Protein AF-A0A8C3R6M0-F1 (afdb_monomer)

Foldseek 3Di:
DPDPFWWKDWPFFWEADEEEFFAKDKTKTAIDGDPDKDKWKAFPNHTDDDDDQWDWDADPRMTMIMRHGDDPVRWGKMKMWIGDPVGIDMHIYTYHYDYDPPDPDDDDDPDDDDDKFWKDWPAFFEEDEEEAQDKDKTKTFMDIGDPKDKWKDFPNHTDDDDPQWDWDDDPGITMIIGGRDDQVSWAKMKIKMGDPNDIDIDIYTYGYDYQPPVNVVVVVVVVVPPDDDDDDDDDDDDDDDDPDDDDDLLVQPVPPDPVCSVVSCVVVVNDPVVVVVVSVVVSVVVVVVVVVVVVVVVPPPDDDDPDDDDDD

Organism: NCBI:txid181631

Solvent-accessible surface area (backbone atoms only — not comparable to full-atom values): 18651 Å² total; per-residue (Å²): 128,84,77,81,76,40,40,32,41,70,83,39,67,36,71,63,46,79,39,51,63,64,39,64,46,78,42,48,31,32,49,48,59,44,81,72,70,46,79,49,41,23,48,73,85,41,78,56,61,70,52,95,56,34,46,64,50,75,57,94,52,34,40,36,42,35,37,64,57,32,45,84,82,61,42,39,44,38,34,42,35,37,32,34,99,58,36,64,33,76,46,62,26,43,40,42,60,40,72,77,69,79,78,84,73,95,76,89,76,96,60,100,66,86,79,61,47,45,49,44,75,78,35,73,42,71,66,46,81,44,54,48,60,39,68,48,71,43,53,28,34,46,48,54,39,77,73,72,46,79,48,41,21,53,71,90,45,76,61,70,71,55,95,51,28,44,69,50,74,57,103,41,42,36,38,42,36,38,45,58,37,41,54,89,70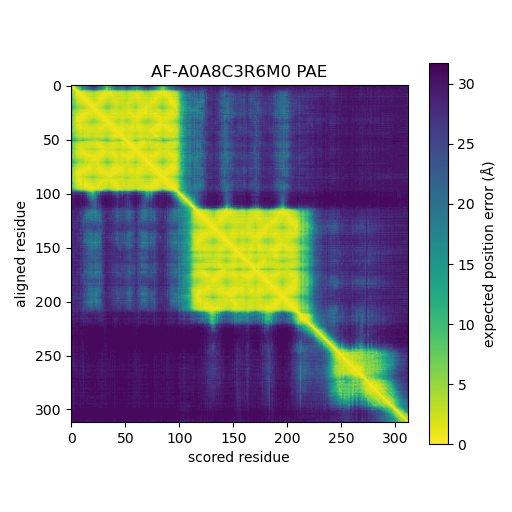,39,44,48,38,32,47,33,36,34,34,98,57,31,72,43,71,52,72,30,45,39,42,34,41,69,75,48,72,65,56,50,52,49,60,58,46,67,78,66,62,88,70,90,80,88,81,94,83,82,82,89,75,91,72,81,88,70,88,80,72,85,81,58,65,66,74,72,46,74,84,53,58,82,90,47,46,66,62,53,34,52,74,73,70,54,75,61,61,66,65,48,50,52,51,49,52,50,52,52,49,52,53,51,50,52,52,53,48,53,50,55,70,71,66,62,78,89,77,82,83,82,83,84,89,82,83,132

Mean predicted aligned error: 21.14 Å

Secondary structure (DSSP, 8-state):
-PPP-PPPEEEEPPPPEEEETTS-EEEEEEEESSSPPEEEEEETTEEE-SBTTEEEEEETTEEEEEESS--GGG-EEEEEEEEETTEEEEEEEEEEEE-----S---S--S---PPPPPEEEEPPPPEEEETT--EEEEEEEESSSSPEEEEEETTEEE-SBTTEEEEEETTEEEEEE-S--GGG-EEEEEEEEETTEEEEEEEEEEEEPPPHHHHHHHHHHTT--S---------------------HHHHHTTS-TTTHHHHHHHTT---HHHHHHHHHHHHHHHHHHHHHHHHHHSS------------

Nearest PDB structures (foldseek):
  2rik-assembly1_A  TM=4.960E-01  e=2.686E-27  Oryctolagus cuniculus
  8ovu-assembly2_B  TM=9.655E-01  e=1.336E-10  Homo sapiens
  8p35-assembly1_A  TM=9.590E-01  e=1.758E-10  Homo sapiens
  2wwk-assembly1_O  TM=9.605E-01  e=1.758E-10  Homo sapiens
  2wwm-assembly2_C  TM=9.471E-01  e=4.233E-10  Homo sapiens

Structure (mmCIF, N/CA/C/O backbone):
data_AF-A0A8C3R6M0-F1
#
_entry.id   AF-A0A8C3R6M0-F1
#
loop_
_atom_site.group_PDB
_atom_site.id
_atom_site.type_symbol
_atom_site.label_atom_id
_atom_site.label_alt_id
_atom_site.label_comp_id
_atom_site.label_asym_id
_atom_site.label_entity_id
_atom_site.label_seq_id
_atom_site.pdbx_PDB_ins_code
_atom_site.Cartn_x
_atom_site.Cartn_y
_atom_site.Cartn_z
_atom_site.occupancy
_atom_site.B_iso_or_equiv
_atom_site.auth_seq_id
_atom_site.auth_comp_id
_atom_site.auth_asym_id
_atom_site.auth_atom_id
_atom_site.pdbx_PDB_model_num
ATOM 1 N N . MET A 1 1 ? -21.865 -30.976 -2.311 1.00 48.03 1 MET A N 1
ATOM 2 C CA . MET A 1 1 ? -21.448 -30.935 -0.891 1.00 48.03 1 MET A CA 1
ATOM 3 C C . MET A 1 1 ? -21.584 -29.497 -0.409 1.00 48.03 1 MET A C 1
ATOM 5 O O . MET A 1 1 ? -21.311 -28.621 -1.225 1.00 48.03 1 MET A O 1
ATOM 9 N N . PRO A 1 2 ? -22.028 -29.222 0.830 1.00 61.09 2 PRO A N 1
ATOM 10 C CA . PRO A 1 2 ? -21.942 -27.870 1.384 1.00 61.09 2 PRO A CA 1
ATOM 11 C C . PRO A 1 2 ? -20.478 -27.414 1.348 1.00 61.09 2 PRO A C 1
ATOM 13 O O . PRO A 1 2 ? -19.594 -28.217 1.653 1.00 61.09 2 PRO A O 1
ATOM 16 N N . GLN A 1 3 ? -20.215 -26.171 0.936 1.00 59.44 3 GLN A N 1
ATOM 17 C CA . GLN A 1 3 ? -18.864 -25.610 1.012 1.00 59.44 3 GLN A CA 1
ATOM 18 C C . GLN A 1 3 ? -18.376 -25.646 2.471 1.00 59.44 3 GLN A C 1
ATOM 20 O O . GLN A 1 3 ? -19.189 -25.465 3.385 1.00 59.44 3 GLN A O 1
ATOM 25 N N . PRO A 1 4 ? -17.081 -25.912 2.715 1.00 67.06 4 PRO A N 1
ATOM 26 C CA . PRO A 1 4 ? -16.550 -25.949 4.067 1.00 67.06 4 PRO A CA 1
ATOM 27 C C . PRO A 1 4 ? -16.770 -24.592 4.742 1.00 67.06 4 PRO A C 1
ATOM 29 O O . PRO A 1 4 ? -16.387 -23.549 4.215 1.00 67.06 4 PRO A O 1
ATOM 32 N N . LYS A 1 5 ? -17.408 -24.616 5.915 1.00 83.44 5 LYS A N 1
ATOM 33 C CA . LYS A 1 5 ? -17.619 -23.431 6.748 1.00 83.44 5 LYS A CA 1
ATOM 34 C C . LYS A 1 5 ? -16.254 -22.939 7.239 1.00 83.44 5 LYS A C 1
ATOM 36 O O . LYS A 1 5 ? -15.669 -23.538 8.137 1.00 83.44 5 LYS A O 1
ATOM 41 N N . GLN A 1 6 ? -15.724 -21.892 6.612 1.00 93.81 6 GLN A N 1
ATOM 42 C CA . GLN A 1 6 ? -14.423 -21.311 6.947 1.00 93.81 6 GLN A CA 1
ATOM 43 C C . GLN A 1 6 ? -14.605 -20.163 7.942 1.00 93.81 6 GLN A C 1
ATOM 45 O O . GLN A 1 6 ? -15.316 -19.201 7.643 1.00 93.81 6 GLN A O 1
ATOM 50 N N . ALA A 1 7 ? -13.970 -20.254 9.113 1.00 96.88 7 ALA A N 1
ATOM 51 C CA . ALA A 1 7 ? -13.960 -19.176 10.103 1.00 96.88 7 ALA A CA 1
ATOM 52 C C . ALA A 1 7 ? -13.226 -17.933 9.567 1.00 96.88 7 ALA A C 1
ATOM 54 O O . ALA A 1 7 ? -12.372 -18.076 8.687 1.00 96.88 7 ALA A O 1
ATOM 55 N N . PRO A 1 8 ? -13.544 -16.726 10.065 1.00 98.00 8 PRO A N 1
ATOM 56 C CA . PRO A 1 8 ? -12.861 -15.521 9.636 1.00 98.00 8 PRO A CA 1
ATOM 57 C C . PRO A 1 8 ? -11.391 -15.567 10.055 1.00 98.00 8 PRO A C 1
ATOM 59 O O . PRO A 1 8 ? -11.092 -16.082 11.129 1.00 98.00 8 PRO A O 1
ATOM 62 N N . VAL A 1 9 ? -10.496 -15.031 9.231 1.00 98.00 9 VAL A N 1
ATOM 63 C CA . VAL A 1 9 ? -9.062 -14.911 9.520 1.00 98.00 9 VAL A CA 1
ATOM 64 C C . VAL A 1 9 ? -8.569 -13.557 9.034 1.00 98.00 9 VAL A C 1
ATOM 66 O O . VAL A 1 9 ? -8.759 -13.220 7.864 1.00 98.00 9 VAL A O 1
ATOM 69 N N . PHE A 1 10 ? -7.923 -12.794 9.913 1.00 97.69 10 PHE A N 1
ATOM 70 C CA . PHE A 1 10 ? -7.258 -11.550 9.533 1.00 97.69 10 PHE A CA 1
ATOM 71 C C . PHE A 1 10 ? -5.935 -11.840 8.825 1.00 97.69 10 PHE A C 1
ATOM 73 O O . PHE A 1 10 ? -4.925 -12.155 9.461 1.00 97.69 10 PHE A O 1
ATOM 80 N N . ASP A 1 11 ? -5.938 -11.700 7.506 1.00 96.31 11 ASP A N 1
ATOM 81 C CA . ASP A 1 11 ? -4.755 -11.769 6.651 1.00 96.31 11 ASP A CA 1
ATOM 82 C C . ASP A 1 11 ? -4.007 -10.427 6.587 1.00 96.31 11 ASP A C 1
ATOM 84 O O . ASP A 1 11 ? -2.793 -10.419 6.391 1.00 96.31 11 ASP A O 1
ATOM 88 N N . ILE A 1 12 ? -4.685 -9.304 6.863 1.00 95.62 12 ILE A N 1
ATOM 89 C CA . ILE A 1 12 ? -4.044 -7.999 7.092 1.00 95.62 12 ILE A CA 1
ATOM 90 C C . ILE A 1 12 ? -4.517 -7.438 8.430 1.00 95.62 12 ILE A C 1
ATOM 92 O O . ILE A 1 12 ? -5.708 -7.206 8.639 1.00 95.62 12 ILE A O 1
ATOM 96 N N . LYS A 1 13 ? -3.569 -7.197 9.337 1.00 95.88 13 LYS A N 1
ATOM 97 C CA . LYS A 1 13 ? -3.820 -6.668 10.684 1.00 95.88 13 LYS A CA 1
ATOM 98 C C . LYS A 1 13 ? -3.547 -5.159 10.731 1.00 95.88 13 LYS A C 1
ATOM 100 O O . LYS A 1 13 ? -2.702 -4.683 9.976 1.00 95.88 13 LYS A O 1
ATOM 105 N N . PRO A 1 14 ? -4.226 -4.407 11.611 1.00 94.25 14 PRO A N 1
ATOM 106 C CA . PRO A 1 14 ? -3.993 -2.979 11.745 1.00 94.25 14 PRO A CA 1
ATOM 107 C C . PRO A 1 14 ? -2.637 -2.719 12.409 1.00 94.25 14 PRO A C 1
ATOM 109 O O . PRO A 1 14 ? -2.194 -3.483 13.267 1.00 94.25 14 PRO A O 1
ATOM 112 N N . GLU A 1 15 ? -1.998 -1.611 12.045 1.00 94.00 15 GLU A N 1
ATOM 113 C CA . GLU A 1 15 ? -0.741 -1.174 12.653 1.00 94.00 15 GLU A CA 1
ATOM 114 C C . GLU A 1 15 ? -0.985 -0.225 13.828 1.00 94.00 15 GLU A C 1
ATOM 116 O O . GLU A 1 15 ? -1.942 0.553 13.839 1.00 94.00 15 GLU A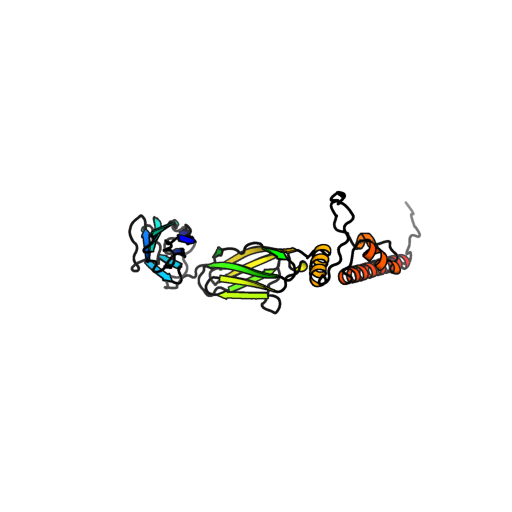 O 1
ATOM 121 N N . SER A 1 16 ? -0.096 -0.274 14.821 1.00 95.31 16 SER A N 1
ATOM 122 C CA . SER A 1 16 ? -0.075 0.708 15.907 1.00 95.31 16 SER A CA 1
ATOM 123 C C . SER A 1 16 ? 0.400 2.061 15.385 1.00 95.31 16 SER A C 1
ATOM 125 O O . SER A 1 16 ? 1.374 2.131 14.639 1.00 95.31 16 SER A O 1
ATOM 127 N N . ILE A 1 17 ? -0.258 3.138 15.808 1.00 93.12 17 ILE A N 1
ATOM 128 C CA . ILE A 1 17 ? -0.015 4.489 15.299 1.00 93.12 17 ILE A CA 1
ATOM 129 C C . ILE A 1 17 ? 0.155 5.493 16.439 1.00 93.12 17 ILE A C 1
ATOM 131 O O . ILE A 1 17 ? -0.533 5.448 17.461 1.00 93.12 17 ILE A O 1
ATOM 135 N N . ASP A 1 18 ? 1.059 6.442 16.224 1.00 92.25 18 ASP A N 1
ATOM 136 C CA . ASP A 1 18 ? 1.200 7.631 17.052 1.00 92.25 18 ASP A CA 1
ATOM 137 C C . ASP A 1 18 ? 0.530 8.816 16.353 1.00 92.25 18 ASP A C 1
ATOM 139 O O . ASP A 1 18 ? 0.958 9.208 15.265 1.00 92.25 18 ASP A O 1
ATOM 143 N N . VAL A 1 19 ? -0.473 9.427 16.980 1.00 89.31 19 VAL A N 1
ATOM 144 C CA . VAL A 1 19 ? -1.237 10.527 16.376 1.00 89.31 19 VAL A CA 1
ATOM 145 C C . VAL A 1 19 ? -1.182 11.768 17.271 1.00 89.31 19 VAL A C 1
ATOM 147 O O . VAL A 1 19 ? -1.380 11.651 18.485 1.00 89.31 19 VAL A O 1
ATOM 150 N N . PRO A 1 20 ? -0.885 12.961 16.725 1.00 85.44 20 PRO A N 1
ATOM 151 C CA . PRO A 1 20 ? -0.952 14.205 17.485 1.00 85.44 20 PRO A CA 1
ATOM 152 C C . PRO A 1 20 ? -2.355 14.480 18.036 1.00 85.44 20 PRO A C 1
ATOM 154 O O . PRO A 1 20 ? -3.367 14.126 17.432 1.00 85.44 20 PRO A O 1
ATOM 157 N N . PHE A 1 21 ? -2.426 15.161 19.178 1.00 87.06 21 PHE A N 1
ATOM 158 C CA . PHE A 1 21 ? -3.700 15.637 19.720 1.00 87.06 21 PHE A CA 1
ATOM 159 C C . PHE A 1 21 ? -4.439 16.534 18.709 1.00 87.06 21 PHE A C 1
ATOM 161 O O . PHE A 1 21 ? -3.880 17.511 18.220 1.00 87.06 21 PHE A O 1
ATOM 168 N N . GLY A 1 22 ? -5.716 16.241 18.464 1.00 83.75 22 GLY A N 1
ATOM 169 C CA . GLY A 1 22 ? -6.608 16.995 17.583 1.00 83.75 22 GLY A CA 1
ATOM 170 C C . GLY A 1 22 ? -6.729 16.446 16.159 1.00 83.75 22 GLY A C 1
ATOM 171 O O . GLY A 1 22 ? -7.701 16.785 15.486 1.00 83.75 22 GLY A O 1
ATOM 172 N N . GLU A 1 23 ? -5.809 15.579 15.730 1.00 88.19 23 GLU A N 1
ATOM 173 C CA . GLU A 1 23 ? -5.808 14.956 14.398 1.00 88.19 23 GLU A CA 1
ATOM 174 C C . GLU A 1 23 ? -6.771 13.763 14.304 1.00 88.19 23 GLU A C 1
ATOM 176 O O . GLU A 1 23 ? -7.393 13.379 15.291 1.00 88.19 23 GLU A O 1
ATOM 181 N N . SER A 1 24 ? -6.904 13.157 13.123 1.00 91.50 24 SER A N 1
ATOM 182 C CA . SER A 1 24 ? -7.677 11.919 12.934 1.00 91.50 24 SER A CA 1
ATOM 183 C C . SER A 1 24 ? -6.782 10.673 12.912 1.00 91.50 24 SER A C 1
ATOM 185 O O . SER A 1 24 ? -5.605 10.734 12.551 1.00 91.50 24 SER A O 1
ATOM 187 N N . ALA A 1 25 ? -7.342 9.528 13.302 1.00 93.56 25 ALA A N 1
ATOM 188 C CA . ALA A 1 25 ? -6.657 8.237 13.308 1.00 93.56 25 ALA A CA 1
ATOM 189 C C . ALA A 1 25 ? -7.457 7.204 12.511 1.00 93.56 25 ALA A C 1
ATOM 191 O O . ALA A 1 25 ? -8.680 7.161 12.629 1.00 93.56 25 ALA A O 1
ATOM 192 N N . ASP A 1 26 ? -6.774 6.359 11.738 1.00 95.50 26 ASP A N 1
ATOM 193 C CA . ASP A 1 26 ? -7.393 5.331 10.897 1.00 95.50 26 ASP A CA 1
ATOM 194 C C . ASP A 1 26 ? -6.778 3.967 11.215 1.00 95.50 26 ASP A C 1
ATOM 196 O O . ASP A 1 26 ? -5.565 3.784 11.089 1.00 95.50 26 ASP A O 1
ATOM 200 N N . PHE A 1 27 ? -7.623 3.010 11.583 1.00 96.88 27 PHE A N 1
ATOM 201 C CA . PHE A 1 27 ? -7.284 1.597 11.671 1.00 96.88 27 PHE A CA 1
ATOM 202 C C . PHE A 1 27 ? -8.000 0.844 10.565 1.00 96.88 27 PHE A C 1
ATOM 204 O O . PHE A 1 27 ? -9.175 1.078 10.298 1.00 96.88 27 PHE A O 1
ATOM 211 N N . GLU A 1 28 ? -7.299 -0.093 9.947 1.00 97.19 28 GLU A N 1
ATOM 212 C CA . GLU A 1 28 ? -7.840 -0.885 8.854 1.00 97.19 28 GLU A CA 1
ATOM 213 C C . GLU A 1 28 ? -7.243 -2.281 8.902 1.00 97.19 28 GLU A C 1
ATOM 215 O O . GLU A 1 28 ? -6.068 -2.457 9.231 1.00 97.19 28 GLU A O 1
ATOM 220 N N . CYS A 1 29 ? -8.076 -3.261 8.590 1.00 94.56 29 CYS A N 1
ATOM 221 C CA . CYS A 1 29 ? -7.711 -4.663 8.527 1.00 94.56 29 CYS A CA 1
ATOM 222 C C . CYS A 1 29 ? -8.536 -5.361 7.450 1.00 94.56 29 CYS A C 1
ATOM 224 O O . CYS A 1 29 ? -9.661 -4.948 7.157 1.00 94.56 29 CYS A O 1
ATOM 226 N N . HIS A 1 30 ? -7.971 -6.410 6.867 1.00 98.00 30 HIS A N 1
ATOM 227 C CA . HIS A 1 30 ? -8.644 -7.253 5.887 1.00 98.00 30 HIS A CA 1
ATOM 228 C C . HIS A 1 30 ? -8.894 -8.626 6.504 1.00 98.00 30 HIS A C 1
ATOM 230 O O . HIS A 1 30 ? -8.073 -9.120 7.284 1.00 98.00 30 HIS A O 1
ATOM 236 N N . VAL A 1 31 ? -10.061 -9.193 6.205 1.00 97.06 31 VAL A N 1
ATOM 237 C CA . VAL A 1 31 ? -10.497 -10.478 6.742 1.00 97.06 31 VAL A CA 1
ATOM 238 C C . VAL A 1 31 ? -10.952 -11.410 5.630 1.00 97.06 31 VAL A C 1
ATOM 240 O O . VAL A 1 31 ? -11.810 -11.079 4.817 1.00 97.06 31 VAL A O 1
ATOM 243 N N . THR A 1 32 ? -10.457 -12.637 5.637 1.00 96.75 32 THR A N 1
ATOM 244 C CA . THR A 1 32 ? -10.939 -13.721 4.771 1.00 96.75 32 THR A CA 1
ATOM 245 C C . THR A 1 32 ? -11.872 -14.644 5.548 1.00 96.75 32 THR A C 1
ATOM 247 O O . THR A 1 32 ? -11.814 -14.688 6.770 1.00 96.75 32 THR A O 1
ATOM 250 N N . GLY A 1 33 ? -12.766 -15.372 4.875 1.00 95.31 33 GLY A N 1
ATOM 251 C CA . GLY A 1 33 ? -13.672 -16.329 5.523 1.00 95.31 33 GLY A CA 1
ATOM 252 C C . GLY A 1 33 ? -15.010 -16.479 4.803 1.00 95.31 33 GLY A C 1
ATOM 253 O O . GLY A 1 33 ? -15.309 -15.752 3.855 1.00 95.31 33 GLY A O 1
ATOM 254 N N . ALA A 1 34 ? -15.831 -17.427 5.260 1.00 95.50 34 ALA A N 1
ATOM 255 C CA . ALA A 1 34 ? -17.173 -17.622 4.717 1.00 95.50 34 ALA A CA 1
ATOM 256 C C . ALA A 1 34 ? -18.116 -16.474 5.132 1.00 95.50 34 ALA A C 1
ATOM 258 O O . ALA A 1 34 ? -18.122 -16.050 6.289 1.00 95.50 34 ALA A O 1
ATOM 259 N N . GLN A 1 35 ? -18.929 -15.986 4.194 1.00 94.25 35 GLN A N 1
ATOM 260 C CA . GLN A 1 35 ? -19.933 -14.945 4.443 1.00 94.25 35 GLN A CA 1
ATOM 261 C C . GLN A 1 35 ? -21.185 -15.515 5.145 1.00 94.25 35 GLN A C 1
ATOM 263 O O . GLN A 1 35 ? -21.491 -16.694 4.955 1.00 94.25 35 GLN A O 1
ATOM 268 N N . PRO A 1 36 ? -21.956 -14.701 5.893 1.00 95.50 36 PRO A N 1
ATOM 269 C CA . PRO A 1 36 ? -21.711 -13.293 6.216 1.00 95.50 36 PRO A CA 1
ATOM 270 C C . PRO A 1 36 ? -20.708 -13.121 7.368 1.00 95.50 36 PRO A C 1
ATOM 272 O O . PRO A 1 36 ? -20.820 -13.777 8.404 1.00 95.50 36 PRO A O 1
ATOM 275 N N . ILE A 1 37 ? -1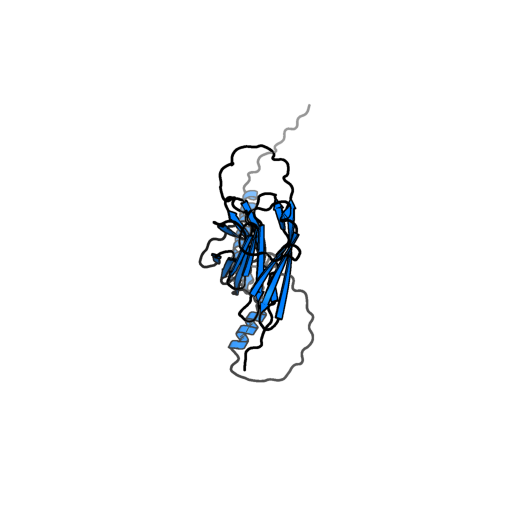9.746 -12.209 7.198 1.00 97.00 37 ILE A N 1
ATOM 276 C CA . ILE A 1 37 ? -18.801 -11.821 8.256 1.00 97.00 37 ILE A CA 1
ATOM 277 C C . ILE A 1 37 ? -19.326 -10.581 8.987 1.00 97.00 37 ILE A C 1
ATOM 279 O O . ILE A 1 37 ? -19.629 -9.560 8.371 1.00 97.00 37 ILE A O 1
ATOM 283 N N . HIS A 1 38 ? -19.391 -10.656 10.314 1.00 97.81 38 HIS A N 1
ATOM 284 C CA . HIS A 1 38 ? -19.747 -9.546 11.192 1.00 97.81 38 HIS A CA 1
ATOM 285 C C . HIS A 1 38 ? -18.504 -8.968 11.868 1.00 97.81 38 HIS A C 1
ATOM 287 O O . HIS A 1 38 ? -17.747 -9.711 12.499 1.00 97.81 38 HIS A O 1
ATOM 293 N N . ILE A 1 39 ? -18.338 -7.646 11.766 1.00 98.12 39 ILE A N 1
ATOM 294 C CA . ILE A 1 39 ? -17.227 -6.887 12.346 1.00 98.12 39 ILE A CA 1
ATOM 295 C C . ILE A 1 39 ? -17.690 -6.103 13.570 1.00 98.12 39 ILE A C 1
ATOM 297 O O . ILE A 1 39 ? -18.691 -5.389 13.519 1.00 98.12 39 ILE A O 1
ATOM 301 N N . THR A 1 40 ? -16.911 -6.180 14.645 1.00 98.31 40 THR A N 1
ATOM 302 C CA . THR A 1 40 ? -17.070 -5.341 15.837 1.00 98.31 40 THR A CA 1
ATOM 303 C C . THR A 1 40 ? -15.721 -4.781 16.265 1.00 98.31 40 THR A C 1
ATOM 305 O O . THR A 1 40 ? -14.750 -5.529 16.372 1.00 98.31 40 THR A O 1
ATOM 308 N N . TRP A 1 41 ? -15.668 -3.482 16.555 1.00 98.56 41 TRP A N 1
ATOM 309 C CA . TRP A 1 41 ? -14.483 -2.828 17.108 1.00 98.56 41 TRP A CA 1
ATOM 310 C C . TRP A 1 41 ? -14.653 -2.580 18.604 1.00 98.56 41 TRP A C 1
ATOM 312 O O . TRP A 1 41 ? -15.755 -2.321 19.082 1.00 98.56 41 TRP A O 1
ATOM 322 N N . SER A 1 42 ? -13.555 -2.625 19.350 1.00 98.31 42 SER A N 1
ATOM 323 C CA . SER A 1 42 ? -13.522 -2.261 20.766 1.00 98.31 42 SER A CA 1
ATOM 324 C C . SER A 1 42 ? -12.258 -1.479 21.109 1.00 98.31 42 SER A C 1
ATOM 326 O O . SER A 1 42 ? -11.215 -1.704 20.500 1.00 98.31 42 SER A O 1
ATOM 328 N N . LYS A 1 43 ? -12.348 -0.571 22.083 1.00 97.88 43 LYS A N 1
ATOM 329 C CA . LYS A 1 43 ? -11.218 0.146 22.682 1.00 97.88 43 LYS A CA 1
ATOM 330 C C . LYS A 1 43 ? -11.093 -0.272 24.137 1.00 97.88 43 LYS A C 1
ATOM 332 O O . LYS A 1 43 ? -12.046 -0.098 24.896 1.00 97.88 43 LYS A O 1
ATOM 337 N N . ASP A 1 44 ? -9.943 -0.814 24.522 1.00 96.31 44 ASP A N 1
ATOM 338 C CA . ASP A 1 44 ? -9.671 -1.258 25.896 1.00 96.31 44 ASP A CA 1
ATOM 339 C C . ASP A 1 44 ? -10.797 -2.172 26.443 1.00 96.31 44 ASP A C 1
ATOM 341 O O . ASP A 1 44 ? -11.248 -2.048 27.582 1.00 96.31 44 ASP A O 1
ATOM 345 N N . GLY A 1 45 ? -11.323 -3.049 25.576 1.00 93.38 45 GLY A N 1
ATOM 346 C CA . GLY A 1 45 ? -12.420 -3.975 25.879 1.00 93.38 45 GLY A CA 1
ATOM 347 C C . GLY A 1 45 ? -13.838 -3.388 25.826 1.00 93.38 45 GLY A C 1
ATOM 348 O O . GLY A 1 45 ? -14.802 -4.130 26.003 1.00 93.38 45 GLY A O 1
ATOM 349 N N . ARG A 1 46 ? -14.013 -2.086 25.562 1.00 96.75 46 ARG A N 1
ATOM 350 C CA . ARG A 1 46 ? -15.337 -1.463 25.381 1.00 96.75 46 ARG A CA 1
ATOM 351 C C . ARG A 1 46 ? -15.702 -1.376 23.907 1.00 96.75 46 ARG A C 1
ATOM 353 O O . ARG A 1 46 ? -14.943 -0.817 23.123 1.00 96.75 46 ARG A O 1
ATOM 360 N N . GLU A 1 47 ? -16.865 -1.905 23.542 1.00 97.31 47 GLU A N 1
ATOM 361 C CA . GLU A 1 47 ? -17.387 -1.859 22.171 1.00 97.31 47 GLU A CA 1
ATOM 362 C C . GLU A 1 47 ? -17.481 -0.412 21.657 1.00 97.31 47 GLU A C 1
ATOM 364 O O . GLU A 1 47 ? -17.977 0.482 22.348 1.00 97.31 47 GLU A O 1
ATOM 369 N N . ILE A 1 48 ? -17.011 -0.198 20.431 1.00 97.19 48 ILE A N 1
ATOM 370 C CA . ILE A 1 48 ? -17.115 1.057 19.693 1.00 97.19 48 ILE A CA 1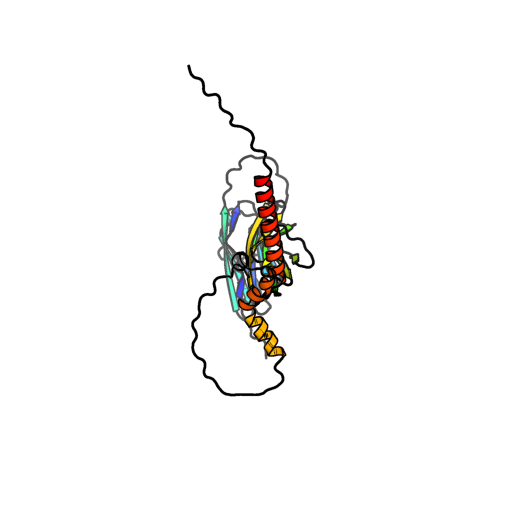
ATOM 371 C C . ILE A 1 48 ? -18.237 0.896 18.674 1.00 97.19 48 ILE A C 1
ATOM 373 O O . ILE A 1 48 ? -18.294 -0.092 17.942 1.00 97.19 48 ILE A O 1
ATOM 377 N N . ARG A 1 49 ? -19.105 1.901 18.589 1.00 93.81 49 ARG A N 1
ATOM 378 C CA . ARG A 1 49 ? -20.146 1.994 17.563 1.00 93.81 49 ARG A CA 1
ATOM 379 C C . ARG A 1 49 ? -19.936 3.247 16.735 1.00 93.81 49 ARG A C 1
ATOM 381 O O . ARG A 1 49 ? -19.401 4.235 17.235 1.00 93.81 49 ARG A O 1
ATOM 388 N N . THR A 1 50 ? -20.384 3.209 15.485 1.00 91.69 50 THR A N 1
ATOM 389 C CA . THR A 1 50 ? -20.425 4.402 14.635 1.00 91.69 50 THR A CA 1
ATOM 390 C C . THR A 1 50 ? -21.281 5.481 15.297 1.00 91.69 50 THR A C 1
ATOM 392 O O . THR A 1 50 ? -22.391 5.209 15.757 1.00 91.69 50 THR A O 1
ATOM 395 N N . GLY A 1 51 ? -20.756 6.705 15.335 1.00 85.00 51 GLY A N 1
ATOM 396 C CA . GLY A 1 51 ? -21.372 7.854 15.991 1.00 85.00 51 GLY A CA 1
ATOM 397 C C . GLY A 1 51 ? -20.410 8.574 16.939 1.00 85.00 51 GLY A C 1
ATOM 398 O O . GLY A 1 51 ? -19.426 8.014 17.423 1.00 85.00 51 GLY A O 1
ATOM 399 N N . GLY A 1 52 ? -20.686 9.851 17.210 1.00 90.56 52 GLY A N 1
ATOM 400 C CA . GLY A 1 52 ? -19.813 10.684 18.040 1.00 90.56 52 GLY A CA 1
ATOM 401 C C . GLY A 1 52 ? -18.447 10.900 17.385 1.00 90.56 52 GLY A C 1
ATOM 402 O O . GLY A 1 52 ? -18.371 11.530 16.336 1.00 90.56 52 GLY A O 1
ATOM 403 N N . ASN A 1 53 ? -17.381 10.392 18.012 1.00 92.31 53 ASN A N 1
ATOM 404 C CA . ASN A 1 53 ? -15.997 10.540 17.545 1.00 92.31 53 ASN A CA 1
ATOM 405 C C . ASN A 1 53 ? -15.522 9.393 16.629 1.00 92.31 53 ASN A C 1
ATOM 407 O O . ASN A 1 53 ? -14.370 9.401 16.207 1.00 92.31 53 ASN A O 1
ATOM 411 N N . PHE A 1 54 ? -16.370 8.400 16.342 1.00 95.56 54 PHE A N 1
ATOM 412 C CA . PHE A 1 54 ? -15.971 7.189 15.622 1.00 95.56 54 PHE A CA 1
ATOM 413 C C . PHE A 1 54 ? -16.811 6.956 14.366 1.00 95.56 54 PHE A C 1
ATOM 415 O O . PHE A 1 54 ? -18.032 7.134 14.370 1.00 95.56 54 PHE A O 1
ATOM 422 N N . ASN A 1 55 ? -16.158 6.493 13.303 1.00 96.44 55 ASN A N 1
ATOM 423 C CA . ASN A 1 55 ? -16.803 6.017 12.086 1.00 96.44 55 ASN A CA 1
ATOM 424 C C . ASN A 1 55 ? -16.261 4.630 11.720 1.00 96.44 55 ASN A C 1
ATOM 426 O O . ASN A 1 55 ? -15.052 4.477 11.554 1.00 96.44 55 ASN A O 1
ATOM 430 N N . ILE A 1 56 ? -17.143 3.633 11.620 1.00 97.19 56 ILE A N 1
ATOM 431 C CA . ILE A 1 56 ? -16.801 2.253 11.264 1.00 97.19 56 ILE A CA 1
ATOM 432 C C . ILE A 1 56 ? -17.449 1.903 9.927 1.00 97.19 56 ILE A C 1
ATOM 434 O O . ILE A 1 56 ? -18.657 2.087 9.756 1.00 9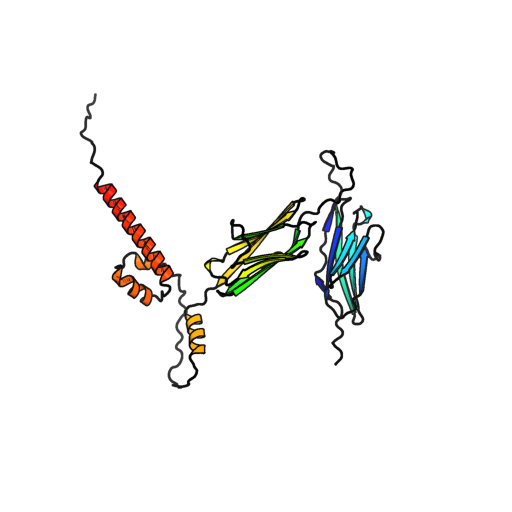7.19 56 ILE A O 1
ATOM 438 N N . THR A 1 57 ? -16.665 1.332 9.016 1.00 95.81 57 THR A N 1
ATOM 439 C CA . THR A 1 57 ? -17.140 0.767 7.750 1.00 95.81 57 THR A CA 1
ATOM 440 C C . THR A 1 57 ? -16.601 -0.648 7.549 1.00 95.81 57 THR A C 1
ATOM 442 O O . THR A 1 57 ? -15.554 -1.025 8.079 1.00 95.81 57 THR A O 1
ATOM 445 N N . PHE A 1 58 ? -17.346 -1.454 6.793 1.00 96.56 58 PHE A N 1
ATOM 446 C CA . PHE A 1 58 ? -16.915 -2.778 6.360 1.00 96.56 58 PHE A CA 1
ATOM 447 C C . PHE A 1 58 ? -17.390 -3.015 4.930 1.00 96.56 58 PHE A C 1
ATOM 449 O O . PHE A 1 58 ? -18.587 -3.157 4.680 1.00 96.56 58 PHE A O 1
ATOM 456 N N . THR A 1 59 ? -16.454 -3.008 3.987 1.00 94.00 59 THR A N 1
ATOM 457 C CA . THR A 1 59 ? -16.731 -3.103 2.549 1.00 94.00 59 THR A CA 1
ATOM 458 C C . THR A 1 59 ? -15.670 -3.960 1.890 1.00 94.00 59 THR A C 1
ATOM 460 O O . THR A 1 59 ? -14.491 -3.774 2.174 1.00 94.00 59 THR A O 1
ATOM 463 N N . ALA A 1 60 ? -16.083 -4.8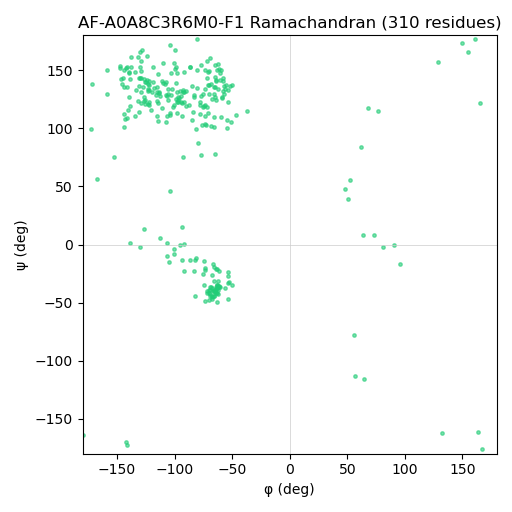80 1.013 1.00 93.12 60 ALA A N 1
ATOM 464 C CA . ALA A 1 60 ? -15.174 -5.783 0.301 1.00 93.12 60 ALA A CA 1
ATOM 465 C C . ALA A 1 60 ? -14.149 -6.453 1.237 1.00 93.12 60 ALA A C 1
ATOM 467 O O . ALA A 1 60 ? -12.955 -6.437 0.969 1.00 93.12 60 ALA A O 1
ATOM 468 N N . ASN A 1 61 ? -14.623 -6.995 2.367 1.00 94.12 61 ASN A N 1
ATOM 469 C CA . ASN A 1 61 ? -13.792 -7.679 3.361 1.00 94.12 61 ASN A CA 1
ATOM 470 C C . ASN A 1 61 ? -12.732 -6.804 4.069 1.00 94.12 61 ASN A C 1
ATOM 472 O O . ASN A 1 61 ? -11.973 -7.312 4.893 1.00 94.12 61 ASN A O 1
ATOM 476 N N . THR A 1 62 ? -12.757 -5.486 3.861 1.00 96.38 62 THR A N 1
ATOM 477 C CA . THR A 1 62 ? -11.918 -4.510 4.565 1.00 96.38 62 THR A CA 1
ATOM 478 C C . THR A 1 62 ? -12.719 -3.802 5.650 1.00 96.38 62 THR A C 1
ATOM 480 O O . THR A 1 62 ? -13.712 -3.124 5.373 1.00 96.38 62 THR A O 1
ATOM 483 N N . ALA A 1 63 ? -12.294 -3.964 6.902 1.00 96.56 63 ALA A N 1
ATOM 484 C CA . ALA A 1 63 ? -12.858 -3.308 8.074 1.00 96.56 63 ALA A CA 1
ATOM 485 C C . ALA A 1 63 ? -12.039 -2.068 8.424 1.00 96.56 63 ALA A C 1
ATOM 487 O O . ALA A 1 63 ? -10.847 -2.177 8.705 1.00 96.56 63 ALA A O 1
ATOM 488 N N . HIS A 1 64 ? -12.693 -0.909 8.461 1.00 97.69 64 HIS A N 1
ATOM 489 C CA . HIS A 1 64 ? -12.060 0.376 8.729 1.00 97.69 64 HIS A CA 1
ATOM 490 C C . HIS A 1 64 ? -12.717 1.062 9.931 1.00 97.69 64 HIS A C 1
ATOM 492 O O . HIS A 1 64 ? -13.942 1.135 10.028 1.00 97.69 64 HIS A O 1
ATOM 498 N N . LEU A 1 65 ? -11.899 1.582 10.842 1.00 97.94 65 LEU A N 1
ATOM 499 C CA . LEU A 1 65 ? -12.299 2.406 11.979 1.00 97.94 65 LEU A CA 1
ATOM 500 C C . LEU A 1 65 ? -11.549 3.737 11.907 1.00 97.94 65 LEU A C 1
ATOM 502 O O . LEU A 1 65 ? -10.324 3.770 11.992 1.00 97.94 65 LEU A O 1
ATOM 506 N N . ARG A 1 66 ? -12.293 4.841 11.836 1.00 96.88 66 ARG A N 1
ATOM 507 C CA . ARG A 1 66 ? -11.765 6.203 11.939 1.00 96.88 66 ARG A CA 1
ATOM 508 C C . ARG A 1 66 ? -12.135 6.831 13.277 1.00 96.88 66 ARG A C 1
ATOM 510 O O . ARG A 1 66 ? -13.316 6.902 13.614 1.00 96.88 66 ARG A O 1
ATOM 517 N N . VAL A 1 67 ? -11.141 7.362 13.982 1.00 96.75 67 VAL A N 1
ATOM 518 C CA . VAL A 1 67 ? -11.310 8.332 15.073 1.00 96.75 67 VAL A CA 1
ATOM 519 C C . VAL A 1 67 ? -11.255 9.730 14.458 1.00 96.75 67 VAL A C 1
ATOM 521 O O . VAL A 1 67 ? -10.255 10.087 13.837 1.00 96.75 67 VAL A O 1
ATOM 524 N N . LEU A 1 68 ? -12.329 10.510 14.581 1.00 91.12 68 LEU A N 1
ATOM 525 C CA . LEU A 1 68 ? -12.484 11.792 13.881 1.00 91.12 68 LEU A CA 1
ATOM 526 C C . LEU A 1 68 ? -11.572 12.884 14.450 1.00 91.12 68 LEU A C 1
ATOM 528 O O . LEU A 1 68 ? -10.995 13.655 13.687 1.00 91.12 68 LEU A O 1
ATOM 532 N N . ARG A 1 69 ? -11.452 12.954 15.780 1.00 90.69 69 ARG A N 1
ATOM 533 C CA . ARG A 1 69 ? -10.594 13.902 16.495 1.00 90.69 69 ARG A CA 1
ATOM 534 C C . ARG A 1 69 ? -9.983 13.234 17.721 1.00 90.69 69 ARG A C 1
ATOM 536 O O . ARG A 1 69 ? -10.666 13.015 18.716 1.00 90.69 69 ARG A O 1
ATOM 543 N N . VAL A 1 70 ? -8.689 12.954 17.658 1.00 93.75 70 VAL A N 1
ATOM 544 C CA . VAL A 1 70 ? -7.913 12.283 18.699 1.00 93.75 70 VAL A CA 1
ATOM 545 C C . VAL A 1 70 ? -7.720 13.207 19.899 1.00 93.75 70 VAL A C 1
ATOM 547 O O . VAL A 1 70 ? -7.019 14.215 19.841 1.00 93.75 70 VAL A O 1
ATOM 550 N N . GLY A 1 71 ? -8.324 12.849 21.022 1.00 91.25 71 GLY A N 1
ATOM 551 C CA . GLY A 1 71 ? -8.081 13.423 22.336 1.00 91.25 71 GLY A CA 1
ATOM 552 C C . GLY A 1 71 ? -7.244 12.497 23.217 1.00 91.25 71 GLY A C 1
ATOM 553 O O . GLY A 1 71 ? -7.026 11.331 22.910 1.00 91.25 71 GLY A O 1
ATOM 554 N N . LYS A 1 72 ? -6.818 12.992 24.386 1.00 88.12 72 LYS A N 1
ATOM 555 C CA . LYS A 1 72 ? -6.049 12.193 25.365 1.00 88.12 72 LYS A CA 1
ATOM 556 C C . LYS A 1 72 ? -6.743 10.877 25.753 1.00 88.12 72 LYS A C 1
ATOM 558 O O . LYS A 1 72 ? -6.065 9.890 26.008 1.00 88.12 72 LYS A O 1
ATOM 563 N N . GLY A 1 73 ? -8.079 10.870 25.791 1.00 92.00 73 GLY A N 1
ATOM 564 C CA . GLY A 1 73 ? -8.883 9.689 26.121 1.00 92.00 73 GLY A CA 1
ATOM 565 C C . GLY A 1 73 ? -8.955 8.637 25.012 1.00 92.00 73 GLY A C 1
ATOM 566 O O . GLY A 1 73 ? -9.354 7.506 25.286 1.00 92.00 73 GLY A O 1
ATOM 567 N N . ASP A 1 74 ? -8.551 8.981 23.785 1.00 95.31 74 ASP A N 1
ATOM 568 C CA . ASP A 1 74 ? -8.586 8.061 22.649 1.00 95.31 74 ASP A CA 1
ATOM 569 C C . ASP A 1 74 ? -7.366 7.130 22.610 1.00 95.31 74 ASP A C 1
ATOM 571 O O . ASP A 1 74 ? -7.413 6.114 21.920 1.00 95.31 74 ASP A O 1
ATOM 575 N N . SER A 1 75 ? -6.307 7.401 23.387 1.00 95.81 75 SER A N 1
ATOM 576 C CA . SER A 1 75 ? -5.183 6.466 23.524 1.00 95.81 75 SER A CA 1
ATOM 577 C C . SER A 1 75 ? -5.653 5.150 24.135 1.00 95.81 75 SER A C 1
ATOM 579 O O . SER A 1 75 ? -6.401 5.160 25.113 1.00 95.81 75 SER A O 1
ATOM 581 N N . GLY A 1 76 ? -5.233 4.027 23.564 1.00 96.62 76 GLY A N 1
ATOM 582 C CA . GLY A 1 76 ? -5.651 2.704 24.018 1.00 96.62 76 GLY A CA 1
ATOM 583 C C . GLY A 1 76 ? -5.433 1.631 22.964 1.00 96.62 76 GLY A C 1
ATOM 584 O O . GLY A 1 76 ? -5.003 1.916 21.842 1.00 96.62 76 GLY A O 1
ATOM 585 N N . GLN A 1 77 ? -5.740 0.396 23.339 1.00 98.38 77 GLN A N 1
ATOM 586 C CA . GLN A 1 77 ? -5.694 -0.745 22.441 1.00 98.38 77 GLN A CA 1
ATOM 587 C C . GLN A 1 77 ? -7.031 -0.878 21.712 1.00 98.38 77 GLN A C 1
ATOM 589 O O . GLN A 1 77 ? -8.076 -1.088 22.329 1.00 98.38 77 GLN A O 1
ATOM 594 N N . TYR A 1 78 ? -6.986 -0.791 20.388 1.00 98.44 78 TYR A N 1
ATOM 595 C CA . TYR A 1 78 ? -8.128 -1.001 19.510 1.00 98.44 78 TYR A CA 1
ATOM 596 C C . TYR A 1 78 ? -8.101 -2.432 18.996 1.00 98.44 78 TYR A C 1
ATOM 598 O O . TYR A 1 78 ? -7.088 -2.872 18.460 1.00 98.44 78 TYR A O 1
ATOM 606 N N . THR A 1 79 ? -9.202 -3.156 19.163 1.00 98.69 79 THR A N 1
ATOM 607 C CA . THR A 1 79 ? -9.336 -4.556 18.751 1.00 98.69 79 THR A CA 1
ATOM 608 C C . THR A 1 79 ? -10.498 -4.703 17.784 1.00 98.69 79 THR A C 1
ATOM 610 O O . THR A 1 79 ? -11.632 -4.360 18.127 1.00 98.69 79 THR A O 1
ATOM 613 N N . CYS A 1 80 ? -10.212 -5.229 16.595 1.00 98.62 80 CYS A N 1
ATOM 614 C CA . CYS A 1 80 ? -11.208 -5.666 15.628 1.00 98.62 80 CYS A CA 1
ATOM 615 C C . CYS A 1 80 ? -11.487 -7.153 15.842 1.00 98.62 80 CYS A C 1
ATOM 617 O O . CYS A 1 80 ? -10.561 -7.958 15.939 1.00 98.62 80 CYS A O 1
ATOM 619 N N . GLN A 1 81 ? -12.763 -7.509 15.911 1.00 98.62 81 GLN A N 1
ATOM 620 C CA . GLN A 1 81 ? -13.240 -8.882 15.960 1.00 98.62 81 GLN A CA 1
ATOM 621 C C . GLN A 1 81 ? -14.057 -9.152 14.701 1.00 98.62 81 GLN A C 1
ATOM 623 O O . GLN A 1 81 ? -15.018 -8.432 14.421 1.00 98.62 81 GLN A O 1
ATOM 628 N N . ALA A 1 82 ? -13.723 -10.234 14.006 1.00 98.50 82 ALA A N 1
ATOM 629 C CA . ALA A 1 82 ? -14.521 -10.780 12.920 1.00 98.50 82 ALA A CA 1
ATOM 630 C C . ALA A 1 82 ? -15.204 -12.074 13.368 1.00 98.50 82 ALA A C 1
ATOM 632 O O . ALA A 1 82 ? -14.611 -12.885 14.079 1.00 98.50 82 ALA A O 1
ATOM 633 N N . SER A 1 83 ? -16.461 -12.278 12.973 1.00 98.19 83 SER A N 1
ATOM 634 C CA . SER A 1 83 ? -17.227 -13.471 13.348 1.00 98.19 83 SER A CA 1
ATOM 635 C C . SER A 1 83 ? -18.175 -13.941 12.251 1.00 98.19 83 SER A C 1
ATOM 637 O O . SER A 1 83 ? -18.779 -13.122 11.564 1.00 98.19 83 SER A O 1
ATOM 639 N N . ASN A 1 84 ? -18.318 -15.258 12.110 1.00 97.25 84 ASN A N 1
ATOM 640 C CA . ASN A 1 84 ? -19.351 -15.908 11.304 1.00 97.25 84 ASN A CA 1
ATOM 641 C C . ASN A 1 84 ? -19.843 -17.185 12.019 1.00 97.25 84 ASN A C 1
ATOM 643 O O . ASN A 1 84 ? -19.509 -17.425 13.180 1.00 97.25 84 ASN A O 1
ATOM 647 N N . GLU A 1 85 ? -20.633 -18.022 11.342 1.00 97.06 85 GLU A N 1
ATOM 648 C CA . GLU A 1 85 ? -21.151 -19.274 11.920 1.00 97.06 85 GLU A CA 1
ATOM 649 C C . GLU A 1 85 ? -20.081 -20.337 12.236 1.00 97.06 85 GLU A C 1
ATOM 651 O O . GLU A 1 85 ? -20.342 -21.256 13.011 1.00 97.06 85 GLU A O 1
ATOM 656 N N . ALA A 1 86 ? -18.896 -20.237 11.633 1.00 96.31 86 ALA A N 1
ATOM 657 C CA . ALA A 1 86 ? -17.807 -21.193 11.790 1.00 96.31 86 ALA A CA 1
ATOM 658 C C . ALA A 1 86 ? -16.842 -20.814 12.922 1.00 96.31 86 ALA A C 1
ATOM 660 O O . ALA A 1 86 ? -16.139 -21.680 13.439 1.00 96.31 86 ALA A O 1
ATOM 661 N N . GLY A 1 87 ? -16.786 -19.538 13.314 1.00 97.38 87 GLY A N 1
ATOM 662 C CA . GLY A 1 87 ? -15.891 -19.089 14.374 1.00 97.38 87 GLY A CA 1
ATOM 663 C C . GLY A 1 87 ? -15.668 -17.583 14.414 1.00 97.38 87 GLY A C 1
ATOM 664 O O . GLY A 1 87 ? -16.453 -16.790 13.887 1.00 97.38 87 GLY A O 1
ATOM 665 N N . LYS A 1 88 ? -14.583 -17.194 15.090 1.00 98.25 88 LYS A N 1
ATOM 666 C CA . LYS A 1 88 ? -14.174 -15.804 15.300 1.00 98.25 88 LYS A CA 1
ATOM 667 C C . LYS A 1 88 ? -12.658 -15.671 15.224 1.00 98.25 88 LYS A C 1
ATOM 669 O O . LYS A 1 88 ? -11.959 -16.599 15.620 1.00 98.25 88 LYS A O 1
ATOM 674 N N . ASP A 1 89 ? -12.192 -14.500 14.818 1.00 98.50 89 ASP A N 1
ATOM 675 C CA . ASP A 1 89 ? -10.787 -14.096 14.905 1.00 98.50 89 ASP A CA 1
ATOM 676 C C . ASP A 1 89 ? -10.682 -12.639 15.377 1.00 98.50 89 ASP A C 1
ATOM 678 O O . ASP A 1 89 ? -11.668 -11.890 15.342 1.00 98.50 89 ASP A O 1
ATOM 682 N N . PHE A 1 90 ? -9.503 -12.256 15.867 1.00 98.31 90 PHE A N 1
ATOM 683 C CA . PHE A 1 90 ? -9.232 -10.964 16.490 1.00 98.31 90 PHE A CA 1
ATOM 684 C C . PHE A 1 90 ? -7.873 -10.408 16.053 1.00 98.31 90 PHE A C 1
ATOM 686 O O . PHE A 1 90 ? -6.874 -11.124 15.976 1.00 98.31 90 PHE A O 1
ATOM 693 N N . CYS A 1 91 ? -7.799 -9.095 15.863 1.00 97.31 91 CYS A N 1
ATOM 694 C CA . CYS A 1 91 ? -6.536 -8.381 15.702 1.00 97.31 91 CYS A CA 1
ATOM 695 C C . CYS A 1 91 ? -6.565 -7.051 16.457 1.00 97.31 91 CYS A C 1
ATOM 697 O O . CYS A 1 91 ? -7.617 -6.415 16.553 1.00 97.31 91 CYS A O 1
ATOM 699 N N . SER A 1 92 ? -5.412 -6.613 16.962 1.00 98.00 92 SER A N 1
ATOM 700 C CA . SER A 1 92 ? -5.317 -5.421 17.807 1.00 98.00 92 SER A CA 1
ATOM 701 C C . SER A 1 92 ? -4.164 -4.511 17.397 1.00 98.00 9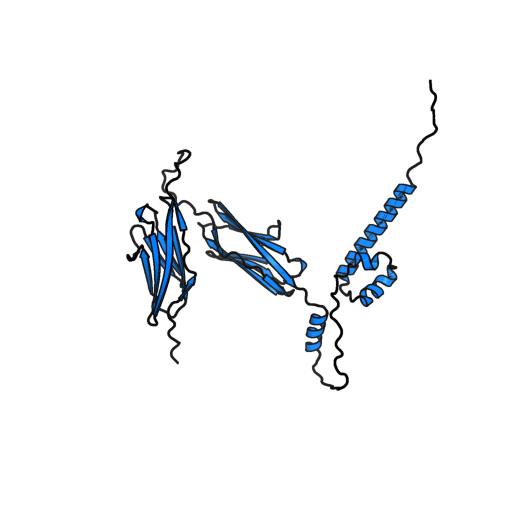2 SER A C 1
ATOM 703 O O . SER A 1 92 ? -3.122 -4.992 16.959 1.00 98.00 92 SER A O 1
ATOM 705 N N . ALA A 1 93 ? -4.341 -3.207 17.604 1.00 97.56 93 ALA A N 1
ATOM 706 C CA . ALA A 1 93 ? -3.330 -2.173 17.407 1.00 97.56 93 ALA A CA 1
ATOM 707 C C . ALA A 1 93 ? -3.417 -1.101 18.505 1.00 97.56 93 ALA A C 1
ATOM 709 O O . ALA A 1 93 ? -4.477 -0.878 19.092 1.00 97.56 93 ALA A O 1
ATOM 710 N N . GLN A 1 94 ? -2.301 -0.436 18.797 1.00 97.81 94 GLN A N 1
ATOM 711 C CA . GLN A 1 94 ? -2.219 0.618 19.808 1.00 97.81 94 GLN A CA 1
ATOM 712 C C . GLN A 1 94 ? -2.384 2.004 19.167 1.00 97.81 94 GLN A C 1
ATOM 714 O O . GLN A 1 94 ? -1.692 2.320 18.201 1.00 97.81 94 GLN A O 1
ATOM 719 N N . LEU A 1 95 ? -3.239 2.858 19.745 1.00 96.69 95 LEU A N 1
ATOM 720 C CA . LEU A 1 95 ? -3.220 4.304 19.497 1.00 96.69 95 LEU A CA 1
ATOM 721 C C . LEU A 1 95 ? -2.467 5.005 20.627 1.00 96.69 95 LEU A C 1
ATOM 723 O O . LEU A 1 95 ? -2.864 4.935 21.797 1.00 96.69 95 LEU A O 1
ATOM 727 N N . SER A 1 96 ? -1.423 5.735 20.270 1.00 94.50 96 SER A N 1
ATOM 728 C CA . SER A 1 96 ? -0.654 6.576 21.183 1.00 94.50 96 SER A CA 1
ATOM 729 C C . SER A 1 96 ? -0.857 8.040 20.815 1.00 94.50 96 SER A C 1
ATOM 731 O O . SER A 1 96 ? -0.690 8.435 19.663 1.00 94.50 96 SER A O 1
ATOM 733 N N . VAL A 1 97 ? -1.239 8.865 21.789 1.00 92.19 97 VAL A N 1
ATOM 734 C CA . VAL A 1 97 ? -1.492 10.291 21.545 1.00 92.19 97 VAL A CA 1
ATOM 735 C C . VAL A 1 97 ? -0.222 11.073 21.832 1.00 92.19 97 VAL A C 1
ATOM 737 O O . VAL A 1 97 ? 0.186 11.202 22.988 1.00 92.19 97 VAL A O 1
ATOM 740 N N . LYS A 1 98 ? 0.404 11.621 20.789 1.00 85.06 98 LYS A N 1
ATOM 741 C CA . LYS A 1 98 ? 1.552 12.515 20.959 1.00 85.06 98 LYS A CA 1
ATOM 742 C C . LYS A 1 98 ? 1.051 13.860 21.483 1.00 85.06 98 LYS A C 1
ATOM 744 O O . LYS A 1 98 ? 0.212 14.518 20.864 1.00 85.06 98 LYS A O 1
ATOM 749 N N . GLY A 1 99 ? 1.538 14.239 22.666 1.00 62.25 99 GLY A N 1
ATOM 750 C CA . GLY A 1 99 ? 1.274 15.550 23.252 1.00 62.25 99 GLY A CA 1
ATOM 751 C C . GLY A 1 99 ? 1.752 16.647 22.308 1.00 62.25 99 GLY A C 1
ATOM 752 O O . GLY A 1 99 ? 2.792 16.488 21.672 1.00 62.25 99 GLY A O 1
ATOM 753 N N . LEU A 1 100 ? 0.977 17.730 22.204 1.00 51.88 100 LEU A N 1
ATOM 754 C CA . LEU A 1 100 ? 1.346 18.918 21.436 1.00 51.88 100 LEU A CA 1
ATOM 755 C C . LEU A 1 100 ? 2.790 19.300 21.785 1.00 51.88 100 LEU A C 1
ATOM 757 O O . LEU A 1 100 ? 3.061 19.736 22.905 1.00 51.88 100 LEU A O 1
ATOM 761 N N . LEU A 1 101 ? 3.709 19.150 20.828 1.00 45.09 101 LEU A N 1
ATOM 762 C CA . LEU A 1 101 ? 4.905 19.979 20.843 1.00 45.09 101 LEU A CA 1
ATOM 763 C C . LEU A 1 101 ? 4.403 21.431 20.901 1.00 45.09 101 LEU A C 1
ATOM 765 O O . LEU A 1 101 ? 3.445 21.755 20.188 1.00 45.09 101 LEU A O 1
ATOM 769 N N . PRO A 1 102 ? 4.959 22.286 21.778 1.00 37.84 102 PRO A N 1
ATOM 770 C CA . PRO A 1 102 ? 4.541 23.675 21.856 1.00 37.84 102 PRO A CA 1
ATOM 771 C C . PRO A 1 102 ? 4.653 24.277 20.460 1.00 37.84 102 PRO A C 1
ATOM 773 O O . PRO A 1 102 ? 5.708 24.202 19.831 1.00 37.84 102 PRO A O 1
ATOM 776 N N . ALA A 1 103 ? 3.529 24.800 19.974 1.00 41.53 103 ALA A N 1
ATOM 777 C CA . ALA A 1 103 ? 3.413 25.424 18.672 1.00 41.53 103 ALA A CA 1
ATOM 778 C C . ALA A 1 103 ? 4.523 26.469 18.513 1.00 41.53 103 ALA A C 1
ATOM 780 O O . ALA A 1 103 ? 4.465 27.553 19.098 1.00 41.53 103 ALA A O 1
ATOM 781 N N . ALA A 1 104 ? 5.543 26.143 17.723 1.00 34.81 104 ALA A N 1
ATOM 782 C CA . ALA A 1 104 ? 6.409 27.159 17.170 1.00 34.81 104 ALA A CA 1
ATOM 783 C C . ALA A 1 104 ? 5.559 27.935 16.158 1.00 34.81 104 ALA A C 1
ATOM 785 O O . ALA A 1 104 ? 5.300 27.467 15.056 1.00 34.81 104 ALA A O 1
ATOM 786 N N . HIS A 1 105 ? 5.131 29.114 16.609 1.00 34.75 105 HIS A N 1
ATOM 787 C CA . HIS A 1 105 ? 4.483 30.199 15.877 1.00 34.75 105 HIS A CA 1
ATOM 788 C C . HIS A 1 105 ? 2.990 30.012 15.521 1.00 34.75 105 HIS A C 1
ATOM 790 O O . HIS A 1 105 ? 2.628 29.173 14.699 1.00 34.75 105 HIS A O 1
ATOM 796 N N . PRO A 1 106 ? 2.101 30.849 16.096 1.00 52.16 106 PRO A N 1
ATOM 797 C CA . PRO A 1 106 ? 0.704 30.927 15.707 1.00 52.16 106 PRO A CA 1
ATOM 798 C C . PRO A 1 106 ? 0.554 31.869 14.508 1.00 52.16 106 PRO A C 1
ATOM 800 O O . PRO A 1 106 ? 0.607 33.084 14.677 1.00 52.16 106 PRO A O 1
ATOM 803 N N . THR A 1 107 ? 0.289 31.344 13.313 1.00 42.03 107 THR A N 1
ATOM 804 C CA . THR A 1 107 ? -0.340 32.137 12.247 1.00 42.03 107 THR A CA 1
ATOM 805 C C . THR A 1 107 ? -1.299 31.285 11.421 1.00 42.03 107 THR A C 1
ATOM 807 O O . THR A 1 107 ? -0.880 30.408 10.678 1.00 42.03 107 THR A O 1
ATOM 810 N N . ALA A 1 108 ? -2.585 31.624 11.555 1.00 47.25 108 ALA A N 1
ATOM 811 C CA . ALA A 1 108 ? -3.665 31.440 10.585 1.00 47.25 108 ALA A CA 1
ATOM 812 C C . ALA A 1 108 ? -4.030 30.006 10.149 1.00 47.25 108 ALA A C 1
ATOM 814 O O . ALA A 1 108 ? -3.680 29.591 9.055 1.00 47.25 108 ALA A O 1
ATOM 815 N N . ALA A 1 109 ? -4.866 29.320 10.938 1.00 44.44 109 ALA A N 1
ATOM 816 C CA . ALA A 1 109 ? -5.956 28.478 10.407 1.00 44.44 109 ALA A CA 1
ATOM 817 C C . ALA A 1 109 ? -6.945 28.068 11.515 1.00 44.44 109 ALA A C 1
ATOM 819 O O . ALA A 1 109 ? -7.237 26.898 11.740 1.00 44.44 109 ALA A O 1
ATOM 820 N N . ALA A 1 110 ? -7.512 29.057 12.205 1.00 47.31 110 ALA A N 1
ATOM 821 C CA . ALA A 1 110 ? -8.850 28.900 12.759 1.00 47.31 110 ALA A CA 1
ATOM 822 C C . ALA A 1 110 ? -9.858 29.069 11.604 1.00 47.31 110 ALA A C 1
ATOM 824 O O . ALA A 1 110 ? -10.434 30.136 11.428 1.00 47.31 110 ALA A O 1
ATOM 825 N N . ALA A 1 111 ? -10.006 28.040 10.768 1.00 42.81 111 ALA A N 1
ATOM 826 C CA . ALA A 1 111 ? -11.087 27.893 9.793 1.00 42.81 111 ALA A CA 1
ATOM 827 C C . ALA A 1 111 ? -11.202 26.402 9.448 1.00 42.81 111 ALA A C 1
ATOM 829 O O . ALA A 1 111 ? -10.191 25.760 9.187 1.00 42.81 111 ALA A O 1
ATOM 830 N N . GLY A 1 112 ? -12.406 25.832 9.509 1.00 47.34 112 GLY A N 1
ATOM 831 C CA . GLY A 1 112 ? -12.658 24.392 9.381 1.00 47.34 112 GLY A CA 1
ATOM 832 C C . GLY A 1 112 ? -12.316 23.784 8.015 1.00 47.34 112 GLY A C 1
ATOM 833 O O . GLY A 1 112 ? -13.218 23.495 7.236 1.00 47.34 112 GLY A O 1
ATOM 834 N N . GLY A 1 113 ? -11.033 23.543 7.753 1.00 50.44 113 GLY A N 1
ATOM 835 C CA . GLY A 1 113 ? -10.539 22.750 6.629 1.00 50.44 113 GLY A CA 1
ATOM 836 C C . GLY A 1 113 ? -10.197 21.324 7.060 1.00 50.44 113 GLY A C 1
ATOM 837 O O . GLY A 1 113 ? -9.629 21.111 8.130 1.00 50.44 113 GLY A O 1
ATOM 838 N N . CYS A 1 114 ? -10.546 20.339 6.233 1.00 56.72 114 CYS A N 1
ATOM 839 C CA . CYS A 1 114 ? -10.011 18.985 6.356 1.00 56.72 114 CYS A CA 1
ATOM 840 C C . CYS A 1 114 ? -8.507 19.049 6.059 1.00 56.72 114 CYS A C 1
ATOM 842 O O . CYS A 1 114 ? -8.134 19.307 4.920 1.00 56.72 114 CYS A O 1
ATOM 844 N N . TRP A 1 115 ? -7.648 18.859 7.062 1.00 72.00 115 TRP A N 1
ATOM 845 C CA . TRP A 1 115 ? -6.206 18.749 6.836 1.00 72.00 115 TRP A CA 1
ATOM 846 C C . TRP A 1 115 ? -5.917 17.498 5.992 1.00 72.00 115 TRP A C 1
ATOM 848 O O . TRP A 1 115 ? -6.344 16.394 6.348 1.00 72.00 115 TRP A O 1
ATOM 858 N N . ALA A 1 116 ? -5.233 17.655 4.855 1.00 81.19 116 ALA A N 1
ATOM 859 C CA . ALA A 1 116 ? -4.835 16.523 4.029 1.00 81.19 116 ALA A CA 1
ATOM 860 C C . ALA A 1 116 ? -3.744 15.697 4.724 1.00 81.19 116 ALA A C 1
ATOM 862 O O . ALA A 1 116 ? -2.726 16.212 5.178 1.00 81.19 116 ALA A O 1
ATOM 863 N N . LYS A 1 117 ? -3.946 14.380 4.798 1.00 84.50 117 LYS A N 1
ATOM 864 C CA . LYS A 1 117 ? -2.980 13.427 5.343 1.00 84.50 117 LYS A CA 1
ATOM 865 C C . LYS A 1 117 ? -1.883 13.176 4.303 1.00 84.50 117 LYS A C 1
ATOM 867 O O . LYS A 1 117 ? -2.238 12.826 3.174 1.00 84.50 117 LYS A O 1
ATOM 872 N N . PRO A 1 118 ? -0.585 13.311 4.636 1.00 86.25 118 PRO A N 1
ATOM 873 C CA . PRO A 1 118 ? 0.493 13.021 3.693 1.00 86.25 118 PRO A CA 1
ATOM 874 C C . PRO A 1 118 ? 0.463 11.546 3.271 1.00 86.25 118 PRO A C 1
ATOM 876 O O . PRO A 1 118 ? -0.046 10.705 4.022 1.00 86.25 118 PRO A O 1
ATOM 879 N N . PRO A 1 119 ? 1.000 11.208 2.088 1.00 92.88 119 PRO A N 1
ATOM 880 C CA . PRO A 1 119 ? 1.042 9.831 1.640 1.00 92.88 119 PRO A CA 1
ATOM 881 C C . PRO A 1 119 ? 1.914 8.966 2.566 1.00 92.88 119 PRO A C 1
ATOM 883 O O . PRO A 1 119 ? 2.909 9.435 3.122 1.00 92.88 119 PRO A O 1
ATOM 886 N N . SER A 1 120 ? 1.585 7.678 2.677 1.00 91.62 120 SER A N 1
ATOM 887 C CA . SER A 1 120 ? 2.375 6.650 3.370 1.00 91.62 120 SER A CA 1
ATOM 888 C C . SER A 1 120 ? 2.259 5.296 2.663 1.00 91.62 120 SER A C 1
ATOM 890 O O . SER A 1 120 ? 1.154 4.900 2.291 1.00 91.62 120 SER A O 1
ATOM 892 N N . PHE A 1 121 ? 3.360 4.551 2.526 1.00 90.94 121 PHE A N 1
ATOM 893 C CA . PHE A 1 121 ? 3.318 3.175 2.015 1.00 90.94 121 PHE A CA 1
ATOM 894 C C . PHE A 1 121 ? 2.846 2.213 3.106 1.00 90.94 121 PHE A C 1
ATOM 896 O O . PHE A 1 121 ? 3.518 2.074 4.123 1.00 90.94 121 PHE A O 1
ATOM 903 N N . VAL A 1 122 ? 1.733 1.527 2.857 1.00 93.12 122 VAL A N 1
ATOM 904 C CA . VAL A 1 122 ? 1.297 0.351 3.628 1.00 93.12 122 VAL A CA 1
ATOM 905 C C . VAL A 1 122 ? 2.029 -0.889 3.124 1.00 93.12 122 VAL A C 1
ATOM 907 O O . VAL A 1 122 ? 2.561 -1.667 3.906 1.00 93.12 122 VAL A O 1
ATOM 910 N N . LYS A 1 123 ? 2.119 -1.044 1.797 1.00 92.75 123 LYS A N 1
ATOM 911 C CA . LYS A 1 123 ? 2.923 -2.084 1.153 1.00 92.75 123 LYS A CA 1
ATOM 912 C C . LYS A 1 123 ? 3.860 -1.445 0.139 1.00 92.75 123 LYS A C 1
ATOM 914 O O . LYS A 1 123 ? 3.417 -0.695 -0.730 1.00 92.75 123 LYS A O 1
ATOM 919 N N . LYS A 1 124 ? 5.149 -1.749 0.271 1.00 94.50 124 LYS A N 1
ATOM 920 C CA . LYS A 1 124 ? 6.181 -1.414 -0.714 1.00 94.50 124 LYS A CA 1
ATOM 921 C C . LYS A 1 124 ? 6.253 -2.521 -1.774 1.00 94.50 124 LYS A C 1
ATOM 923 O O . LYS A 1 124 ? 5.930 -3.665 -1.448 1.00 94.50 124 LYS A O 1
ATOM 928 N N . PRO A 1 125 ? 6.681 -2.207 -3.003 1.00 95.06 125 PRO A N 1
ATOM 929 C CA . PRO A 1 125 ? 6.789 -3.202 -4.053 1.00 95.06 125 PRO A CA 1
ATOM 930 C C . PRO A 1 125 ? 7.919 -4.181 -3.723 1.00 95.06 125 PRO A C 1
ATOM 932 O O . PRO A 1 125 ? 8.979 -3.784 -3.238 1.00 95.06 125 PRO A O 1
ATOM 935 N N . GLU A 1 126 ? 7.673 -5.465 -3.953 1.00 93.75 126 GLU A N 1
ATOM 936 C CA . GLU A 1 126 ? 8.645 -6.532 -3.700 1.00 93.75 126 GLU A CA 1
ATOM 937 C C . GLU A 1 126 ? 9.654 -6.619 -4.855 1.00 93.75 126 GLU A C 1
ATOM 939 O O . GLU A 1 126 ? 9.311 -6.257 -5.983 1.00 93.75 126 GLU A O 1
ATOM 944 N N . PRO A 1 127 ? 10.906 -7.040 -4.606 1.00 95.69 127 PRO A N 1
ATOM 945 C CA . PRO A 1 127 ? 11.870 -7.275 -5.675 1.00 95.69 127 PRO A CA 1
ATOM 946 C C . PRO A 1 127 ? 11.479 -8.506 -6.495 1.00 95.69 127 PRO A C 1
ATOM 948 O O . PRO A 1 127 ? 10.899 -9.455 -5.965 1.00 95.69 127 PRO A O 1
ATOM 951 N N . LEU A 1 128 ? 11.815 -8.500 -7.785 1.00 93.06 128 LEU A N 1
ATOM 952 C CA . LEU A 1 128 ? 11.451 -9.572 -8.711 1.00 93.06 128 LEU A CA 1
ATOM 953 C C . LEU A 1 128 ? 12.661 -10.115 -9.469 1.00 93.06 128 LEU A C 1
ATOM 955 O O . LEU A 1 128 ? 13.450 -9.358 -10.032 1.00 93.06 128 LEU A O 1
ATOM 959 N N . ASP A 1 129 ? 12.711 -11.442 -9.552 1.00 92.06 129 ASP A N 1
ATOM 960 C CA . ASP A 1 129 ? 13.654 -12.226 -10.344 1.00 92.06 129 ASP A CA 1
ATOM 961 C C . ASP A 1 129 ? 12.880 -12.960 -11.444 1.00 92.06 129 ASP A C 1
ATOM 963 O O . ASP A 1 129 ? 12.180 -13.936 -11.166 1.00 92.06 129 ASP A O 1
ATOM 967 N N . VAL A 1 130 ? 13.001 -12.520 -12.695 1.00 89.25 130 VAL A N 1
ATOM 968 C CA . VAL A 1 130 ? 12.203 -13.058 -13.812 1.00 89.25 130 VAL A CA 1
ATOM 969 C C . VAL A 1 130 ? 13.058 -13.444 -15.008 1.00 89.25 130 VAL A C 1
ATOM 971 O O . VAL A 1 130 ? 14.232 -13.098 -15.086 1.00 89.25 130 VAL A O 1
ATOM 974 N N . LEU A 1 131 ? 12.478 -14.195 -15.942 1.00 84.06 131 LEU A N 1
ATOM 975 C CA . LEU A 1 131 ? 13.111 -14.515 -17.220 1.00 84.06 131 LEU A CA 1
ATOM 976 C C . LEU A 1 131 ? 12.831 -13.412 -18.248 1.00 84.06 131 LEU A C 1
ATOM 978 O O . LEU A 1 131 ? 11.801 -12.741 -18.185 1.00 84.06 131 LEU A O 1
ATOM 982 N N . SER A 1 132 ? 13.739 -13.255 -19.211 1.00 85.75 132 SER A N 1
ATOM 983 C CA . SER A 1 132 ? 13.538 -12.362 -20.357 1.00 85.75 132 SER A CA 1
ATOM 984 C C . SER A 1 132 ? 12.241 -12.699 -21.106 1.00 85.75 132 SER A C 1
ATOM 986 O O . SER A 1 132 ? 11.954 -13.871 -21.345 1.00 85.75 132 SER A O 1
ATOM 988 N N . GLY A 1 133 ? 11.488 -11.673 -21.498 1.00 83.62 133 GLY A N 1
ATOM 989 C CA . GLY A 1 133 ? 10.193 -11.776 -22.172 1.00 83.62 133 GLY A CA 1
ATOM 990 C C . GLY A 1 133 ? 8.980 -11.810 -21.237 1.00 83.62 133 GLY A C 1
ATOM 991 O O . GLY A 1 133 ? 7.846 -11.887 -21.705 1.00 83.62 133 GLY A O 1
ATOM 992 N N . ALA A 1 134 ? 9.183 -11.757 -19.917 1.00 84.81 134 ALA A N 1
ATOM 993 C CA . ALA A 1 134 ? 8.085 -11.742 -18.954 1.00 84.81 134 ALA A CA 1
ATOM 994 C C . ALA A 1 134 ? 7.347 -10.392 -18.923 1.00 84.81 134 ALA A C 1
ATOM 996 O O . ALA A 1 134 ? 7.944 -9.333 -19.109 1.00 84.81 134 ALA A O 1
ATOM 997 N N . ASN A 1 135 ? 6.055 -10.431 -18.598 1.00 94.56 135 ASN A N 1
ATOM 998 C CA . ASN A 1 135 ? 5.309 -9.256 -18.151 1.00 94.56 135 ASN A CA 1
ATOM 999 C C . ASN A 1 135 ? 5.268 -9.285 -16.624 1.00 94.56 135 ASN A C 1
ATOM 1001 O O . ASN A 1 135 ? 4.961 -10.331 -16.046 1.00 94.56 135 ASN A O 1
ATOM 1005 N N . ILE A 1 136 ? 5.589 -8.169 -15.978 1.00 96.56 136 ILE A N 1
ATOM 1006 C CA . ILE A 1 136 ? 5.633 -8.078 -14.516 1.00 96.56 136 ILE A CA 1
ATOM 1007 C C . ILE A 1 136 ? 4.836 -6.882 -14.024 1.00 96.56 136 ILE A C 1
ATOM 1009 O O . ILE A 1 136 ? 4.658 -5.910 -14.755 1.00 96.56 136 ILE A O 1
ATOM 1013 N N . THR A 1 137 ? 4.418 -6.944 -12.763 1.00 97.88 137 THR A N 1
ATOM 1014 C CA . THR A 1 137 ? 3.721 -5.848 -12.092 1.00 97.88 137 THR A CA 1
ATOM 1015 C C . THR A 1 137 ? 4.365 -5.603 -10.737 1.00 97.88 137 THR A C 1
ATOM 1017 O O . THR A 1 137 ? 4.451 -6.509 -9.907 1.00 97.88 137 THR A O 1
ATOM 1020 N N . PHE A 1 138 ? 4.815 -4.374 -10.501 1.00 98.00 138 PHE A N 1
ATOM 1021 C CA . PHE A 1 138 ? 5.148 -3.906 -9.164 1.00 98.00 138 PHE A CA 1
ATOM 1022 C C . PHE A 1 138 ? 3.926 -3.241 -8.546 1.00 98.00 138 PHE A C 1
ATOM 1024 O O . PHE A 1 138 ? 3.428 -2.251 -9.076 1.00 98.00 138 PHE A O 1
ATOM 1031 N N . THR A 1 139 ? 3.492 -3.742 -7.393 1.00 96.19 139 THR A N 1
ATOM 1032 C CA . THR A 1 139 ? 2.307 -3.240 -6.688 1.00 96.19 139 THR A CA 1
ATOM 1033 C C . THR A 1 139 ? 2.708 -2.588 -5.369 1.00 96.19 139 THR A C 1
ATOM 1035 O O . THR A 1 139 ? 3.429 -3.176 -4.561 1.00 96.19 139 THR A O 1
ATOM 1038 N N . SER A 1 140 ? 2.211 -1.377 -5.130 1.00 93.81 140 SER A N 1
ATOM 1039 C CA . SER A 1 140 ? 2.330 -0.660 -3.860 1.00 93.81 140 SER A CA 1
ATOM 1040 C C . SER A 1 140 ? 0.949 -0.317 -3.318 1.00 93.81 140 SER A C 1
ATOM 1042 O O . SER A 1 140 ? 0.072 0.096 -4.071 1.00 93.81 140 SER A O 1
ATOM 1044 N N . ILE A 1 141 ? 0.768 -0.433 -2.003 1.00 95.00 141 ILE A N 1
ATOM 1045 C CA . ILE A 1 141 ? -0.453 0.021 -1.325 1.00 95.00 141 ILE A CA 1
ATOM 1046 C C . ILE A 1 141 ? -0.122 1.304 -0.581 1.00 95.00 141 ILE A C 1
ATOM 1048 O O . ILE A 1 141 ? 0.802 1.333 0.238 1.00 95.00 141 ILE A O 1
ATOM 1052 N N . ILE A 1 142 ? -0.869 2.361 -0.866 1.00 94.81 142 ILE A N 1
ATOM 1053 C CA . ILE A 1 142 ? -0.614 3.710 -0.383 1.00 94.81 142 ILE A CA 1
ATOM 1054 C C . ILE A 1 142 ? -1.837 4.214 0.370 1.00 94.81 142 ILE A C 1
ATOM 1056 O O . ILE A 1 142 ? -2.965 4.064 -0.080 1.00 94.81 142 ILE A O 1
ATOM 1060 N N . ARG A 1 143 ? -1.603 4.876 1.498 1.00 90.06 143 ARG A N 1
ATOM 1061 C CA . ARG A 1 143 ? -2.607 5.691 2.185 1.00 90.06 143 ARG A CA 1
ATOM 1062 C C . ARG A 1 143 ? -2.251 7.158 2.074 1.00 90.06 143 ARG A C 1
ATOM 1064 O O . ARG A 1 143 ? -1.087 7.495 1.914 1.00 90.06 143 ARG A O 1
ATOM 1071 N N . GLY A 1 144 ? -3.246 8.020 2.201 1.00 86.44 144 GLY A N 1
ATOM 1072 C CA . GLY A 1 144 ? -3.091 9.470 2.171 1.00 86.44 144 GLY A CA 1
ATOM 1073 C C . GLY A 1 144 ? -4.392 10.127 1.734 1.00 86.44 144 GLY A C 1
ATOM 1074 O O . GLY A 1 144 ? -5.295 9.452 1.240 1.00 86.44 144 GLY A O 1
ATOM 1075 N N . SER A 1 145 ? -4.507 11.437 1.931 1.00 88.81 145 SER A N 1
ATOM 1076 C CA . SER A 1 145 ? -5.653 12.172 1.397 1.00 88.81 145 SER A CA 1
ATOM 1077 C C . SER A 1 145 ? -5.524 12.325 -0.125 1.00 88.81 145 SER A C 1
ATOM 1079 O O . SER A 1 145 ? -4.445 12.702 -0.590 1.00 88.81 145 SER A O 1
ATOM 1081 N N . PRO A 1 146 ? -6.588 12.062 -0.905 1.00 88.25 146 PRO A N 1
ATOM 1082 C CA . PRO A 1 146 ? -6.601 12.346 -2.335 1.00 88.25 146 PRO A CA 1
ATOM 1083 C C . PRO A 1 146 ? -6.625 13.865 -2.609 1.00 88.25 146 PRO A C 1
ATOM 1085 O O . PRO A 1 146 ? -7.041 14.627 -1.734 1.00 88.25 146 PRO A O 1
ATOM 1088 N N . PRO A 1 147 ? -6.253 14.312 -3.824 1.00 92.94 147 PRO A N 1
ATOM 1089 C CA . PRO A 1 147 ? -5.759 13.498 -4.936 1.00 92.94 147 PRO A CA 1
ATOM 1090 C C . PRO A 1 147 ? -4.309 13.046 -4.707 1.00 92.94 147 PRO A C 1
ATOM 1092 O O . PRO A 1 147 ? -3.437 13.854 -4.394 1.00 92.94 147 PRO A O 1
ATOM 1095 N N . LEU A 1 148 ? -4.066 11.742 -4.860 1.00 92.25 148 LEU A N 1
ATOM 1096 C CA . LEU A 1 148 ? -2.725 11.160 -4.828 1.00 92.25 148 LEU A CA 1
ATOM 1097 C C . LEU A 1 148 ? -2.180 11.107 -6.255 1.00 92.25 148 LEU A C 1
ATOM 1099 O O . LEU A 1 148 ? -2.855 10.627 -7.163 1.00 92.25 148 LEU A O 1
ATOM 1103 N N . GLU A 1 149 ? -0.956 11.582 -6.443 1.00 95.75 149 GLU A N 1
ATOM 1104 C CA . GLU A 1 149 ? -0.220 11.475 -7.699 1.00 95.75 149 GLU A CA 1
ATOM 1105 C C . GLU A 1 149 ? 0.878 10.424 -7.544 1.00 95.75 149 GLU A C 1
ATOM 1107 O O . GLU A 1 149 ? 1.673 10.498 -6.606 1.00 95.75 149 GLU A O 1
ATOM 1112 N N . VAL A 1 150 ? 0.924 9.455 -8.460 1.00 97.38 150 VAL A N 1
ATOM 1113 C CA . VAL A 1 150 ? 1.922 8.378 -8.477 1.00 97.38 150 VAL A CA 1
ATOM 1114 C C . VAL A 1 150 ? 2.806 8.527 -9.703 1.00 97.38 150 VAL A C 1
ATOM 1116 O O . VAL A 1 150 ? 2.317 8.645 -10.824 1.00 97.38 150 VAL A O 1
ATOM 1119 N N . LYS A 1 151 ? 4.116 8.464 -9.479 1.00 97.81 151 LYS A N 1
ATOM 1120 C CA . LYS A 1 151 ? 5.149 8.441 -10.513 1.00 97.81 151 LYS A CA 1
ATOM 1121 C C . LYS A 1 151 ? 6.092 7.281 -10.254 1.00 97.81 151 LYS A C 1
ATOM 1123 O O . LYS A 1 151 ? 6.440 7.010 -9.105 1.00 97.81 151 LYS A O 1
ATOM 1128 N N . TRP A 1 152 ? 6.554 6.643 -11.318 1.00 98.31 152 TRP A N 1
ATOM 1129 C CA . TRP A 1 152 ? 7.593 5.626 -11.235 1.00 98.31 152 TRP A CA 1
ATOM 1130 C C . TRP A 1 152 ? 8.854 6.095 -11.936 1.00 98.31 152 TRP A C 1
ATOM 1132 O O . TRP A 1 152 ? 8.788 6.809 -12.930 1.00 98.31 152 TRP A O 1
ATOM 1142 N N . PHE A 1 153 ? 10.006 5.688 -11.419 1.00 96.88 153 PHE A N 1
ATOM 1143 C CA . PHE A 1 153 ? 11.310 6.027 -11.973 1.00 96.88 153 PHE A CA 1
ATOM 1144 C C . PHE A 1 153 ? 12.143 4.765 -12.137 1.00 96.88 153 PHE A C 1
ATOM 1146 O O . PHE A 1 153 ? 12.104 3.903 -11.263 1.00 96.88 153 PHE A O 1
ATOM 1153 N N . ARG A 1 154 ? 12.939 4.681 -13.204 1.00 93.88 154 ARG A N 1
ATOM 1154 C CA . ARG A 1 154 ? 14.023 3.701 -13.335 1.00 93.88 154 ARG A CA 1
ATOM 1155 C C . ARG A 1 154 ? 15.350 4.428 -13.163 1.00 93.88 154 ARG A C 1
ATOM 1157 O O . ARG A 1 154 ? 15.712 5.268 -13.992 1.00 93.88 154 ARG A O 1
ATOM 1164 N N . GLY A 1 155 ? 16.044 4.165 -12.059 1.00 87.00 155 GLY A N 1
ATOM 1165 C CA . GLY A 1 155 ? 17.121 5.041 -11.594 1.00 87.00 155 GLY A CA 1
ATOM 1166 C C . GLY A 1 155 ? 16.608 6.474 -11.386 1.00 87.00 155 GLY A C 1
ATOM 1167 O O . GLY A 1 155 ? 15.769 6.714 -10.522 1.00 87.00 155 GLY A O 1
ATOM 1168 N N . SER A 1 156 ? 17.084 7.425 -12.195 1.00 86.81 156 SER A N 1
ATOM 1169 C CA . SER A 1 156 ? 16.671 8.840 -12.158 1.00 86.81 156 SER A CA 1
ATOM 1170 C C . SER A 1 156 ? 15.654 9.241 -13.235 1.00 86.81 156 SER A C 1
ATOM 1172 O O . SER A 1 156 ? 15.209 10.389 -13.251 1.00 86.81 156 SER A O 1
ATOM 1174 N N . VAL A 1 157 ? 15.287 8.331 -14.143 1.00 91.25 157 VAL A N 1
ATOM 1175 C CA . VAL A 1 157 ? 14.421 8.631 -15.293 1.00 91.25 157 VAL A CA 1
ATOM 1176 C C . VAL A 1 157 ? 12.971 8.306 -14.953 1.00 91.25 157 VAL A C 1
ATOM 1178 O O . VAL A 1 157 ? 12.671 7.164 -14.612 1.00 91.25 157 VAL A O 1
ATOM 1181 N N . GLU A 1 158 ? 12.077 9.292 -15.062 1.00 95.81 158 GLU A N 1
ATOM 1182 C CA . GLU A 1 158 ? 10.630 9.095 -14.896 1.00 95.81 158 GLU A CA 1
ATOM 1183 C C . GLU A 1 158 ? 10.086 8.197 -16.015 1.00 95.81 158 GLU A C 1
ATOM 1185 O O . GLU A 1 158 ? 10.343 8.424 -17.199 1.00 95.81 158 GLU A O 1
ATOM 1190 N N . LEU A 1 159 ? 9.344 7.165 -15.629 1.00 93.06 159 LEU A N 1
ATOM 1191 C CA . LEU A 1 159 ? 8.631 6.277 -16.532 1.00 93.06 159 LEU A CA 1
ATOM 1192 C C . LEU A 1 159 ? 7.276 6.893 -16.870 1.00 93.06 159 LEU A C 1
ATOM 1194 O O . LEU A 1 159 ? 6.570 7.393 -15.997 1.00 93.06 159 LEU A O 1
ATOM 1198 N N . VAL A 1 160 ? 6.909 6.827 -18.145 1.00 94.19 160 VAL A N 1
ATOM 1199 C CA . VAL A 1 160 ? 5.652 7.366 -18.669 1.00 94.19 160 VAL A CA 1
ATOM 1200 C C . VAL A 1 160 ? 4.884 6.223 -19.335 1.00 94.19 160 VAL A C 1
ATOM 1202 O O . VAL A 1 160 ? 5.514 5.436 -20.048 1.00 94.19 160 VAL A O 1
ATOM 1205 N N . PRO A 1 161 ? 3.554 6.113 -19.141 1.00 92.88 161 PRO A N 1
ATOM 1206 C CA . PRO A 1 161 ? 2.752 5.074 -19.781 1.00 92.88 161 PRO A CA 1
ATOM 1207 C C . PRO A 1 161 ? 2.956 5.009 -21.302 1.00 92.88 161 PRO A C 1
ATOM 1209 O O . PRO A 1 161 ? 2.992 6.033 -21.986 1.00 92.88 161 PRO A O 1
ATOM 1212 N N . GLY A 1 162 ? 3.076 3.795 -21.836 1.00 91.69 162 GLY A N 1
ATOM 1213 C CA . GLY A 1 162 ? 3.355 3.533 -23.244 1.00 91.69 162 GLY A CA 1
ATOM 1214 C C . GLY A 1 162 ? 3.418 2.034 -23.570 1.00 91.69 162 GLY A C 1
ATOM 1215 O O . GLY A 1 162 ? 2.985 1.206 -22.775 1.00 91.69 162 GLY A O 1
ATOM 1216 N N . PRO A 1 163 ? 3.987 1.640 -24.726 1.00 89.94 163 PRO A N 1
ATOM 1217 C CA . PRO A 1 163 ? 3.995 0.239 -25.171 1.00 89.94 163 PRO A CA 1
ATOM 1218 C C . PRO A 1 163 ? 4.778 -0.727 -24.269 1.00 89.94 163 PRO A C 1
ATOM 1220 O O . PRO A 1 163 ? 4.579 -1.933 -24.346 1.00 89.94 163 PRO A O 1
ATOM 1223 N N . ARG A 1 164 ? 5.710 -0.206 -23.463 1.00 87.50 164 ARG A N 1
ATOM 1224 C CA . ARG A 1 164 ? 6.621 -0.995 -22.615 1.00 87.50 164 ARG A CA 1
ATOM 1225 C C . ARG A 1 164 ? 6.250 -0.973 -21.139 1.00 87.50 164 ARG A C 1
ATOM 1227 O O . ARG A 1 164 ? 6.757 -1.795 -20.384 1.00 87.50 164 ARG A O 1
ATOM 1234 N N . CYS A 1 165 ? 5.389 -0.046 -20.726 1.00 93.81 165 CYS A N 1
ATOM 1235 C CA . CYS A 1 165 ? 4.954 0.037 -19.344 1.00 93.81 165 CYS A CA 1
ATOM 1236 C C . CYS A 1 165 ? 3.631 0.778 -19.196 1.00 93.81 165 CYS A C 1
ATOM 1238 O O . CYS A 1 165 ? 3.349 1.711 -19.948 1.00 93.81 165 CYS A O 1
ATOM 1240 N N . ASN A 1 166 ? 2.863 0.413 -18.181 1.00 96.44 166 ASN A N 1
ATOM 1241 C CA . ASN A 1 166 ? 1.636 1.088 -17.790 1.00 96.44 166 ASN A CA 1
ATOM 1242 C C . ASN A 1 166 ? 1.714 1.457 -16.305 1.00 96.44 166 ASN A C 1
ATOM 1244 O O . ASN A 1 166 ? 2.282 0.709 -15.512 1.00 96.44 166 ASN A O 1
ATOM 1248 N N . ILE A 1 167 ? 1.178 2.620 -15.936 1.00 96.94 167 ILE A N 1
ATOM 1249 C CA . ILE A 1 167 ? 1.172 3.105 -14.551 1.00 96.94 167 ILE A CA 1
ATOM 1250 C C . ILE A 1 167 ? -0.265 3.425 -14.176 1.00 96.94 167 ILE A C 1
ATOM 1252 O O . ILE A 1 167 ? -0.913 4.237 -14.838 1.00 96.94 167 ILE A O 1
ATOM 1256 N N . THR A 1 168 ? -0.747 2.815 -13.102 1.00 94.06 168 THR A N 1
ATOM 1257 C CA . THR A 1 168 ? -2.111 3.008 -12.611 1.00 94.06 168 THR A CA 1
ATOM 1258 C C . THR A 1 168 ? -2.099 3.343 -11.126 1.00 94.06 168 THR A C 1
ATOM 1260 O O . THR A 1 168 ? -1.221 2.933 -10.366 1.00 94.06 168 THR A O 1
ATOM 1263 N N . LEU A 1 169 ? -3.087 4.132 -10.711 1.00 93.69 169 LEU A N 1
ATOM 1264 C CA . LEU A 1 169 ? -3.433 4.328 -9.312 1.00 93.69 169 LEU A CA 1
ATOM 1265 C C . LEU A 1 169 ? -4.949 4.221 -9.205 1.00 93.69 169 LEU A C 1
ATOM 1267 O O . LEU A 1 169 ? -5.666 5.094 -9.694 1.00 93.69 169 LEU A O 1
ATOM 1271 N N . GLN A 1 170 ? -5.423 3.153 -8.570 1.00 91.81 170 GLN A N 1
ATOM 1272 C CA . GLN A 1 170 ? -6.840 2.943 -8.309 1.00 91.81 170 GLN A CA 1
ATOM 1273 C C . GLN A 1 170 ? -7.066 2.790 -6.807 1.00 91.81 170 GLN A C 1
ATOM 1275 O O . GLN A 1 170 ? -6.496 1.903 -6.173 1.00 91.81 170 GLN A O 1
ATOM 1280 N N . ASP A 1 171 ? -7.885 3.686 -6.251 1.00 86.94 171 ASP A N 1
ATOM 1281 C CA . ASP A 1 171 ? -8.179 3.841 -4.821 1.00 86.94 171 ASP A CA 1
ATOM 1282 C C . ASP A 1 171 ? -6.928 4.050 -3.951 1.00 86.94 171 ASP A C 1
ATOM 1284 O O . ASP A 1 171 ? -6.614 5.163 -3.533 1.00 86.94 171 ASP A O 1
ATOM 1288 N N . SER A 1 172 ? -6.207 2.973 -3.663 1.00 91.00 172 SER A N 1
ATOM 1289 C CA . SER A 1 172 ? -5.001 2.940 -2.829 1.00 91.00 172 SER A CA 1
ATOM 1290 C C . SER A 1 172 ? -3.913 2.028 -3.401 1.00 91.00 172 SER A C 1
ATOM 1292 O O . SER A 1 172 ? -2.857 1.882 -2.790 1.00 91.00 172 SER A O 1
ATOM 1294 N N . VAL A 1 173 ? -4.149 1.413 -4.561 1.00 95.62 173 VAL A N 1
ATOM 1295 C CA . VAL A 1 173 ? -3.229 0.477 -5.207 1.00 95.62 173 VAL A CA 1
ATOM 1296 C C . VAL A 1 173 ? -2.544 1.189 -6.368 1.00 95.62 173 VAL A C 1
ATOM 1298 O O . VAL A 1 173 ? -3.193 1.575 -7.338 1.00 95.62 173 VAL A O 1
ATOM 1301 N N . ALA A 1 174 ? -1.237 1.394 -6.235 1.00 95.56 174 ALA A N 1
ATOM 1302 C CA . ALA A 1 174 ? -0.373 1.908 -7.287 1.00 95.56 174 ALA A CA 1
ATOM 1303 C C . ALA A 1 174 ? 0.358 0.758 -7.964 1.00 95.56 174 ALA A C 1
ATOM 1305 O O . ALA A 1 174 ? 1.077 0.011 -7.295 1.00 95.56 174 ALA A O 1
ATOM 1306 N N . GLU A 1 175 ? 0.236 0.665 -9.281 1.00 97.81 175 GLU A N 1
ATOM 1307 C CA . GLU A 1 175 ? 0.874 -0.390 -10.056 1.00 97.81 175 GLU A CA 1
ATOM 1308 C C . GLU A 1 175 ? 1.747 0.186 -11.162 1.00 97.81 175 GLU A C 1
ATOM 1310 O O . GLU A 1 175 ? 1.403 1.177 -11.810 1.00 97.81 175 GLU A O 1
ATOM 1315 N N . LEU A 1 176 ? 2.901 -0.447 -11.351 1.00 98.31 176 LEU A N 1
ATOM 1316 C CA . LEU A 1 176 ? 3.725 -0.324 -12.543 1.00 98.31 176 LEU A CA 1
ATOM 1317 C C . LEU A 1 176 ? 3.754 -1.687 -13.219 1.00 98.31 176 LEU A C 1
ATOM 1319 O O . LEU A 1 176 ? 4.376 -2.618 -12.707 1.00 98.31 176 LEU A O 1
ATOM 1323 N N . GLU A 1 177 ? 3.116 -1.786 -14.374 1.00 98.06 177 GLU A N 1
ATOM 1324 C CA . GLU A 1 177 ? 3.238 -2.937 -15.259 1.00 98.06 177 GLU A CA 1
ATOM 1325 C C . GLU A 1 177 ? 4.387 -2.688 -16.233 1.00 98.06 177 GLU A C 1
ATOM 1327 O O . GLU A 1 177 ? 4.456 -1.622 -16.848 1.00 98.06 177 GLU A O 1
ATOM 1332 N N . LEU A 1 178 ? 5.278 -3.662 -16.393 1.00 96.94 178 LEU A N 1
ATOM 1333 C CA . LEU A 1 178 ? 6.297 -3.684 -17.439 1.00 96.94 178 LEU A CA 1
ATOM 1334 C C . LEU A 1 178 ? 6.020 -4.862 -18.371 1.00 96.94 178 LEU A C 1
ATOM 1336 O O . LEU A 1 178 ? 5.752 -5.974 -17.908 1.00 96.94 178 LEU A O 1
ATOM 1340 N N . PHE A 1 179 ? 6.115 -4.628 -19.676 1.00 94.75 179 PHE A N 1
ATOM 1341 C CA . PHE A 1 179 ? 5.833 -5.639 -20.693 1.00 94.75 179 PHE A CA 1
ATOM 1342 C C . PHE A 1 179 ? 7.111 -6.112 -21.378 1.00 94.75 179 PHE A C 1
ATOM 1344 O O . PHE A 1 179 ? 7.952 -5.294 -21.757 1.00 94.75 179 PHE A O 1
ATOM 1351 N N . ASP A 1 180 ? 7.204 -7.425 -21.598 1.00 89.31 180 ASP A N 1
ATOM 1352 C CA . ASP A 1 180 ? 8.260 -8.078 -22.371 1.00 89.31 180 ASP A CA 1
ATOM 1353 C C . ASP A 1 180 ? 9.669 -7.679 -21.885 1.00 89.31 180 ASP A C 1
ATOM 1355 O O . ASP A 1 180 ? 10.488 -7.136 -22.631 1.00 89.31 180 ASP A O 1
ATOM 1359 N N . VAL A 1 181 ? 9.943 -7.880 -20.590 1.00 88.56 181 VAL A N 1
ATOM 1360 C CA . VAL A 1 181 ? 11.149 -7.333 -19.951 1.00 88.56 181 VAL A CA 1
ATOM 1361 C C . VAL A 1 181 ? 12.437 -8.039 -20.381 1.00 88.56 181 VAL A C 1
ATOM 1363 O O . VAL A 1 181 ? 12.458 -9.254 -20.552 1.00 88.56 181 VAL A O 1
ATOM 1366 N N . HIS A 1 182 ? 13.538 -7.302 -20.526 1.00 87.19 182 HIS A N 1
ATOM 1367 C CA . HIS A 1 182 ? 14.845 -7.812 -20.968 1.00 87.19 182 HIS A CA 1
ATOM 1368 C C . HIS A 1 182 ? 15.967 -7.511 -19.954 1.00 87.19 182 HIS A C 1
ATOM 1370 O O . HIS A 1 182 ? 15.823 -6.606 -19.134 1.00 87.19 182 HIS A O 1
ATOM 1376 N N . PRO A 1 183 ? 17.129 -8.199 -20.013 1.00 86.31 183 PRO A N 1
ATOM 1377 C CA . PRO A 1 183 ? 18.246 -7.983 -19.080 1.00 86.31 183 PRO A CA 1
ATOM 1378 C C . PRO A 1 183 ? 18.677 -6.518 -18.895 1.00 86.31 183 PRO A C 1
ATOM 1380 O O . PRO A 1 183 ? 19.012 -6.121 -17.781 1.00 86.31 183 PRO A O 1
ATOM 1383 N N . LEU A 1 184 ? 18.598 -5.699 -19.953 1.00 87.31 184 LEU A N 1
ATOM 1384 C CA . LEU A 1 184 ? 18.910 -4.256 -19.958 1.00 87.31 184 LEU A CA 1
ATOM 1385 C C . LEU A 1 184 ? 17.951 -3.392 -19.117 1.00 87.31 184 LEU A C 1
ATOM 1387 O O . LEU A 1 184 ? 18.251 -2.235 -18.815 1.00 87.31 184 LEU A O 1
ATOM 1391 N N . GLU A 1 185 ? 16.786 -3.932 -18.770 1.00 88.25 185 GLU A N 1
ATOM 1392 C CA . GLU A 1 185 ? 15.769 -3.274 -17.950 1.00 88.25 185 GLU A CA 1
ATOM 1393 C C . GLU A 1 185 ? 15.888 -3.659 -16.470 1.00 88.25 185 GLU A C 1
ATOM 1395 O O . GLU A 1 185 ? 15.135 -3.139 -15.647 1.00 88.25 185 GLU A O 1
ATOM 1400 N N . SER A 1 186 ? 16.858 -4.509 -16.113 1.00 91.62 186 SER A N 1
ATOM 1401 C CA . SER A 1 186 ? 17.212 -4.773 -14.716 1.00 91.62 186 SER A CA 1
ATOM 1402 C C . SER A 1 186 ? 17.689 -3.498 -14.016 1.00 91.62 186 SER A C 1
ATOM 1404 O O . SER A 1 186 ? 18.271 -2.604 -14.638 1.00 91.62 186 SER A O 1
ATOM 1406 N N . GLY A 1 187 ? 17.476 -3.439 -12.706 1.00 91.50 187 GLY A N 1
ATOM 1407 C CA . GLY A 1 187 ? 17.921 -2.348 -11.849 1.00 91.50 187 GLY A CA 1
ATOM 1408 C C . GLY A 1 187 ? 16.825 -1.836 -10.925 1.00 91.50 187 GLY A C 1
ATOM 1409 O O . GLY A 1 187 ? 15.812 -2.499 -10.694 1.00 91.50 187 GLY A O 1
ATOM 1410 N N . ASP A 1 188 ? 17.054 -0.634 -10.404 1.00 97.19 188 ASP A N 1
ATOM 1411 C CA . ASP A 1 188 ? 16.203 -0.007 -9.401 1.00 97.19 188 ASP A CA 1
ATOM 1412 C C . ASP A 1 188 ? 14.996 0.709 -10.009 1.00 97.19 188 ASP A C 1
ATOM 1414 O O . ASP A 1 188 ? 15.129 1.589 -10.870 1.00 97.19 188 ASP A O 1
ATOM 1418 N N . TYR A 1 189 ? 13.821 0.388 -9.473 1.00 97.69 189 TYR A N 1
ATOM 1419 C CA . TYR A 1 189 ? 12.553 1.037 -9.774 1.00 97.69 189 TYR A CA 1
ATOM 1420 C C . TYR A 1 189 ? 12.024 1.734 -8.524 1.00 97.69 189 TYR A C 1
ATOM 1422 O O . TYR A 1 189 ? 11.847 1.114 -7.476 1.00 97.69 189 TYR A O 1
ATOM 1430 N N . THR A 1 190 ? 11.771 3.037 -8.622 1.00 98.00 190 THR A N 1
ATOM 1431 C CA . THR A 1 190 ? 11.316 3.866 -7.501 1.00 98.00 190 THR A CA 1
ATOM 1432 C C . THR A 1 190 ? 9.877 4.308 -7.710 1.00 98.00 190 THR A C 1
ATOM 1434 O O . THR A 1 190 ? 9.593 5.057 -8.642 1.00 98.00 190 THR A O 1
ATOM 1437 N N . CYS A 1 191 ? 8.984 3.895 -6.811 1.00 97.88 191 CYS A N 1
ATOM 1438 C CA . CYS A 1 191 ? 7.631 4.428 -6.706 1.00 97.88 191 CYS A CA 1
ATOM 1439 C C . CYS A 1 191 ? 7.670 5.711 -5.880 1.00 97.88 191 CYS A C 1
ATOM 1441 O O . CYS A 1 191 ? 8.154 5.723 -4.746 1.00 97.88 191 CYS A O 1
ATOM 1443 N N . GLN A 1 192 ? 7.124 6.790 -6.420 1.00 98.12 192 GLN A N 1
ATOM 1444 C CA . GLN A 1 192 ? 7.031 8.092 -5.784 1.00 98.12 192 GLN A CA 1
ATOM 1445 C C . GLN A 1 192 ? 5.571 8.514 -5.721 1.00 98.12 192 GLN A C 1
ATOM 1447 O O . GLN A 1 192 ? 4.860 8.430 -6.718 1.00 98.12 192 GLN A O 1
ATOM 1452 N N . VAL A 1 193 ? 5.138 8.984 -4.554 1.00 97.44 193 VAL A N 1
ATOM 1453 C CA . VAL A 1 193 ? 3.753 9.404 -4.339 1.00 97.44 193 VAL A CA 1
ATOM 1454 C C . VAL A 1 193 ? 3.718 10.768 -3.682 1.00 97.44 193 VAL A C 1
ATOM 1456 O O . VAL A 1 193 ? 4.467 11.008 -2.731 1.00 97.44 193 VAL A O 1
ATOM 1459 N N . SER A 1 194 ? 2.843 11.648 -4.157 1.00 94.12 194 SER A N 1
ATOM 1460 C CA . SER A 1 194 ? 2.646 12.981 -3.588 1.00 94.12 194 SER A CA 1
ATOM 1461 C C . SER A 1 194 ? 1.183 13.387 -3.488 1.00 94.12 194 SER A C 1
ATOM 1463 O O . SER A 1 194 ? 0.346 12.963 -4.280 1.00 94.12 194 SER A O 1
ATOM 1465 N N . ASN A 1 195 ? 0.903 14.251 -2.517 1.00 93.31 195 ASN A N 1
ATOM 1466 C CA . ASN A 1 195 ? -0.281 15.102 -2.457 1.00 93.31 195 ASN A CA 1
ATOM 1467 C C . ASN A 1 195 ? 0.112 16.487 -1.906 1.00 93.31 195 ASN A C 1
ATOM 1469 O O . ASN A 1 195 ? 1.294 16.768 -1.702 1.00 93.31 195 ASN A O 1
ATOM 1473 N N . GLU A 1 196 ? -0.866 17.353 -1.636 1.00 89.56 196 GLU A N 1
ATOM 1474 C CA . GLU A 1 196 ? -0.621 18.704 -1.103 1.00 89.56 196 GLU A CA 1
ATOM 1475 C C . GLU A 1 196 ? 0.075 18.730 0.269 1.00 89.56 196 GLU A C 1
ATOM 1477 O O . GLU A 1 196 ? 0.723 19.716 0.614 1.00 89.56 196 GLU A O 1
ATOM 1482 N N . ALA A 1 197 ? -0.026 17.647 1.043 1.00 81.31 197 ALA A N 1
ATOM 1483 C CA . ALA A 1 197 ? 0.530 17.552 2.387 1.00 81.31 197 ALA A CA 1
ATOM 1484 C C . ALA A 1 197 ? 1.936 16.939 2.424 1.00 81.31 197 ALA A C 1
ATOM 1486 O O . ALA A 1 197 ? 2.616 17.021 3.449 1.00 81.31 197 ALA A O 1
ATOM 1487 N N . GLY A 1 198 ? 2.399 16.313 1.339 1.00 85.31 198 GLY A N 1
ATOM 1488 C CA . GLY A 1 198 ? 3.745 15.764 1.302 1.00 85.31 198 GLY A CA 1
ATOM 1489 C C . GLY A 1 198 ? 4.032 14.820 0.147 1.00 85.31 198 GLY A C 1
ATOM 1490 O O . GLY A 1 198 ? 3.220 14.584 -0.746 1.00 85.31 198 GLY A O 1
ATOM 1491 N N . LYS A 1 199 ? 5.242 14.264 0.190 1.00 92.69 199 LYS A N 1
ATOM 1492 C CA . LYS A 1 199 ? 5.798 13.402 -0.847 1.00 92.69 199 LYS A CA 1
ATOM 1493 C C . LYS A 1 199 ? 6.650 12.307 -0.223 1.00 92.69 199 LYS A C 1
ATOM 1495 O O . LYS A 1 199 ? 7.465 12.582 0.654 1.00 92.69 199 LYS A O 1
ATOM 1500 N N . ILE A 1 200 ? 6.486 11.081 -0.703 1.00 94.25 200 ILE A N 1
ATOM 1501 C CA . ILE A 1 200 ? 7.237 9.901 -0.264 1.00 94.25 200 ILE A CA 1
ATOM 1502 C C . ILE A 1 200 ? 7.772 9.127 -1.466 1.00 94.25 200 ILE A C 1
ATOM 1504 O O . ILE A 1 200 ? 7.286 9.274 -2.587 1.00 94.25 200 ILE A O 1
ATOM 1508 N N . SER A 1 201 ? 8.765 8.273 -1.230 1.00 95.56 201 SER A N 1
ATOM 1509 C CA . SER A 1 201 ? 9.252 7.333 -2.240 1.00 95.56 201 SER A CA 1
ATOM 1510 C C . SER A 1 201 ? 9.739 6.028 -1.615 1.00 95.56 201 SER A C 1
ATOM 1512 O O . SER A 1 201 ? 10.105 5.992 -0.438 1.00 95.56 201 SER A O 1
ATOM 1514 N N . CYS A 1 202 ? 9.697 4.946 -2.386 1.00 90.12 202 CYS A N 1
ATOM 1515 C CA . CYS A 1 202 ? 10.336 3.679 -2.054 1.00 90.12 202 CYS A CA 1
ATOM 1516 C C . CYS A 1 202 ? 10.889 3.019 -3.319 1.00 90.12 202 CYS A C 1
ATOM 1518 O O . CYS A 1 202 ? 10.353 3.219 -4.407 1.00 90.12 202 CYS A O 1
ATOM 1520 N N . THR A 1 203 ? 11.958 2.246 -3.164 1.00 95.38 203 THR A N 1
ATOM 1521 C CA . THR A 1 203 ? 12.686 1.622 -4.272 1.00 95.38 203 THR A CA 1
ATOM 1522 C C . THR A 1 203 ? 12.645 0.105 -4.126 1.00 95.38 203 THR A C 1
ATOM 1524 O O . THR A 1 203 ? 12.762 -0.408 -3.012 1.00 95.38 203 THR A O 1
ATOM 1527 N N . THR A 1 204 ? 12.465 -0.590 -5.246 1.00 96.12 204 THR A N 1
ATOM 1528 C CA . THR A 1 204 ? 12.573 -2.046 -5.388 1.00 96.12 204 THR A CA 1
ATOM 1529 C C . THR A 1 204 ? 13.508 -2.384 -6.545 1.00 96.12 204 THR A C 1
ATOM 1531 O O . THR A 1 204 ? 13.836 -1.514 -7.352 1.00 96.12 204 THR A O 1
ATOM 1534 N N . HIS A 1 205 ? 13.917 -3.645 -6.639 1.00 96.31 205 HIS A N 1
ATOM 1535 C CA . HIS A 1 205 ? 14.881 -4.105 -7.625 1.00 96.31 205 HIS A CA 1
ATOM 1536 C C . HIS A 1 205 ? 14.262 -5.142 -8.569 1.00 96.31 205 HIS A C 1
ATOM 1538 O O . HIS A 1 205 ? 13.602 -6.086 -8.128 1.00 96.31 205 HIS A O 1
ATOM 1544 N N . LEU A 1 206 ? 14.509 -4.983 -9.870 1.00 95.75 206 LEU A N 1
ATOM 1545 C CA . LEU A 1 206 ? 14.199 -5.972 -10.900 1.00 95.75 206 LEU A CA 1
ATOM 1546 C C . LEU A 1 206 ? 15.490 -6.643 -11.365 1.00 95.75 206 LEU A C 1
ATOM 1548 O O . LEU A 1 206 ? 16.436 -5.961 -11.761 1.00 95.75 206 LEU A O 1
ATOM 1552 N N . PHE A 1 207 ? 15.512 -7.970 -11.390 1.00 92.50 207 PHE A N 1
ATOM 1553 C CA . PHE A 1 207 ? 16.565 -8.738 -12.038 1.00 92.50 207 PHE A CA 1
ATOM 1554 C C . PHE A 1 207 ? 15.977 -9.631 -13.132 1.00 92.50 207 PHE A C 1
ATOM 1556 O O . PHE A 1 207 ? 15.194 -10.545 -12.865 1.00 92.50 207 PHE A O 1
ATOM 1563 N N . VAL A 1 208 ? 16.362 -9.367 -14.383 1.00 89.50 208 VAL A N 1
ATOM 1564 C CA . VAL A 1 208 ? 15.908 -10.138 -15.543 1.00 89.50 208 VAL A CA 1
ATOM 1565 C C . VAL A 1 208 ? 17.018 -11.078 -16.002 1.00 89.50 208 VAL A C 1
ATOM 1567 O O . VAL A 1 208 ? 18.049 -10.664 -16.537 1.00 89.50 208 VAL A O 1
ATOM 1570 N N . LYS A 1 209 ? 16.788 -12.375 -15.814 1.00 83.12 209 LYS A N 1
ATOM 1571 C CA . LYS A 1 209 ? 17.666 -13.461 -16.242 1.00 83.12 209 LYS A CA 1
ATOM 1572 C C . LYS A 1 209 ? 17.495 -13.690 -17.742 1.00 83.12 209 LYS A C 1
ATOM 1574 O O . LYS A 1 209 ? 16.402 -13.995 -18.225 1.00 83.12 209 LYS A O 1
ATOM 1579 N N . GLY A 1 210 ? 18.594 -13.579 -18.484 1.00 77.19 210 GLY A N 1
ATOM 1580 C CA . GLY A 1 210 ? 18.644 -14.063 -19.859 1.00 77.19 210 GLY A CA 1
ATOM 1581 C C . GLY A 1 210 ? 18.462 -15.581 -19.890 1.00 77.19 210 GLY A C 1
ATOM 1582 O O . GLY A 1 210 ? 18.991 -16.292 -19.034 1.00 77.19 210 GLY A O 1
ATOM 1583 N N . LEU A 1 211 ? 17.724 -16.094 -20.876 1.00 66.19 211 LEU A N 1
ATOM 1584 C CA . LEU A 1 211 ? 17.730 -17.529 -21.147 1.00 66.19 211 LEU A CA 1
ATOM 1585 C C . LEU A 1 211 ? 19.138 -17.912 -21.600 1.00 66.19 211 LEU A C 1
ATOM 1587 O O . LEU A 1 211 ? 19.681 -17.309 -22.529 1.00 66.19 211 LEU A O 1
ATOM 1591 N N . SER A 1 212 ? 19.744 -18.906 -20.950 1.00 61.91 212 SER A N 1
ATOM 1592 C CA . SER A 1 212 ? 21.033 -19.405 -21.415 1.00 61.91 212 SER A CA 1
ATOM 1593 C C . SER A 1 212 ? 20.864 -19.941 -22.835 1.00 61.91 212 SER A C 1
ATOM 1595 O O . SER A 1 212 ? 19.854 -20.568 -23.165 1.00 61.91 212 SER A O 1
ATOM 1597 N N . ARG A 1 213 ? 21.861 -19.721 -23.697 1.00 57.44 213 ARG A N 1
ATOM 1598 C CA . ARG A 1 213 ? 21.849 -20.250 -25.070 1.00 57.44 213 ARG A CA 1
ATOM 1599 C C . ARG A 1 213 ? 21.595 -21.762 -25.089 1.00 57.44 213 ARG A C 1
ATOM 1601 O O . ARG A 1 213 ? 20.958 -22.269 -26.003 1.00 57.44 213 ARG A O 1
ATOM 1608 N N . LEU A 1 214 ? 22.064 -22.466 -24.061 1.00 48.78 214 LEU A N 1
ATOM 1609 C CA . LEU A 1 214 ? 21.866 -23.897 -23.863 1.00 48.78 214 LEU A CA 1
ATOM 1610 C C . LEU A 1 214 ? 20.403 -24.233 -23.527 1.00 48.78 214 LEU A C 1
ATOM 1612 O O . LEU A 1 214 ? 19.852 -25.128 -24.154 1.00 48.78 214 LEU A O 1
ATOM 1616 N N . LEU A 1 215 ? 19.750 -23.475 -22.638 1.00 54.56 215 LEU A N 1
ATOM 1617 C CA . LEU A 1 215 ? 18.324 -23.627 -22.326 1.00 54.56 215 LEU A CA 1
ATOM 1618 C C . LEU A 1 215 ? 17.441 -23.259 -23.525 1.00 54.56 215 LEU A C 1
ATOM 1620 O O . LEU A 1 215 ? 16.495 -23.975 -23.821 1.00 54.56 215 LEU A O 1
ATOM 1624 N N . LEU A 1 216 ? 17.787 -22.206 -24.270 1.00 57.16 216 LEU A N 1
ATOM 1625 C CA . LEU A 1 216 ? 17.104 -21.847 -25.514 1.00 57.16 216 LEU A CA 1
ATOM 1626 C C . LEU A 1 216 ? 17.244 -22.963 -26.563 1.00 57.16 216 LEU A C 1
ATOM 1628 O O . LEU A 1 216 ? 16.267 -23.338 -27.200 1.00 57.16 216 LEU A O 1
ATOM 1632 N N . LEU A 1 217 ? 18.440 -23.548 -26.704 1.00 54.78 217 LEU A N 1
ATOM 1633 C CA . LEU A 1 217 ? 18.668 -24.714 -27.561 1.00 54.78 217 LEU A CA 1
ATOM 1634 C C . LEU A 1 217 ? 17.935 -25.963 -27.059 1.00 54.78 217 LEU A C 1
ATOM 1636 O O . LEU A 1 217 ? 17.571 -26.786 -27.886 1.00 54.78 217 LEU A O 1
ATOM 1640 N N . MET A 1 218 ? 17.736 -26.139 -25.752 1.00 53.16 218 MET A N 1
ATOM 1641 C CA . MET A 1 218 ? 16.943 -27.244 -25.199 1.00 53.16 218 MET A CA 1
ATOM 1642 C C . MET A 1 218 ? 15.452 -27.057 -25.497 1.00 53.16 218 MET A C 1
ATOM 1644 O O . MET A 1 218 ? 14.838 -27.959 -26.050 1.00 53.16 218 MET A O 1
ATOM 1648 N N . LEU A 1 219 ? 14.911 -25.861 -25.257 1.00 53.44 219 LEU A N 1
ATOM 1649 C CA . LEU A 1 219 ? 13.512 -25.527 -25.540 1.00 53.44 219 LEU A CA 1
ATOM 1650 C C . LEU A 1 219 ? 13.186 -25.593 -27.042 1.00 53.44 219 LEU A C 1
ATOM 1652 O O . LEU A 1 219 ? 12.111 -26.043 -27.418 1.00 53.44 219 LEU A O 1
ATOM 1656 N N . LEU A 1 220 ? 14.124 -25.200 -27.913 1.00 57.47 220 LEU A N 1
ATOM 1657 C CA . LEU A 1 220 ? 13.972 -25.320 -29.371 1.00 57.47 220 LEU A CA 1
ATOM 1658 C C . LEU A 1 220 ? 14.146 -26.759 -29.882 1.00 57.47 220 LEU A C 1
ATOM 1660 O O . LEU A 1 220 ? 13.625 -27.095 -30.943 1.00 57.47 220 LEU A O 1
ATOM 1664 N N . LYS A 1 221 ? 14.890 -27.611 -29.165 1.00 55.28 221 LYS A N 1
ATOM 1665 C CA . LYS A 1 221 ? 15.015 -29.037 -29.505 1.00 55.28 221 LYS A CA 1
ATOM 1666 C C . LYS A 1 221 ? 13.743 -29.805 -29.152 1.00 55.28 221 LYS A C 1
ATOM 1668 O O . LYS A 1 221 ? 13.378 -30.695 -29.911 1.00 55.28 221 LYS A O 1
ATOM 1673 N N . ASP A 1 222 ? 13.055 -29.432 -28.075 1.00 49.31 222 ASP A N 1
ATOM 1674 C CA . ASP A 1 222 ? 11.810 -30.088 -27.658 1.00 49.31 222 ASP A CA 1
ATOM 1675 C C . ASP A 1 222 ? 10.648 -29.858 -28.650 1.00 49.31 222 ASP A C 1
ATOM 1677 O O . ASP A 1 222 ? 9.800 -30.735 -28.800 1.00 49.31 222 ASP A O 1
ATOM 1681 N N . ASP A 1 223 ? 10.657 -28.760 -29.418 1.00 44.53 223 ASP A N 1
ATOM 1682 C CA . ASP A 1 223 ? 9.657 -28.473 -30.469 1.00 44.53 223 ASP A CA 1
ATOM 1683 C C . ASP A 1 223 ? 9.944 -29.200 -31.809 1.00 44.53 223 ASP A C 1
ATOM 1685 O O . ASP A 1 223 ? 9.098 -29.275 -32.699 1.00 44.53 223 ASP A O 1
ATOM 1689 N N . LEU A 1 224 ? 11.140 -29.787 -31.964 1.00 45.66 224 LEU A N 1
ATOM 1690 C CA . LEU A 1 224 ? 11.586 -30.490 -33.179 1.00 45.66 224 LEU A CA 1
ATOM 1691 C C . LEU A 1 224 ? 11.632 -32.021 -33.042 1.00 45.66 224 LEU A C 1
ATOM 1693 O O . LEU A 1 224 ? 11.989 -32.709 -34.000 1.00 45.66 224 LEU A O 1
ATOM 1697 N N . LEU A 1 225 ? 11.257 -32.582 -31.889 1.00 44.75 225 LEU A N 1
ATOM 1698 C CA . LEU A 1 225 ? 11.385 -34.017 -31.602 1.00 44.75 225 LEU A CA 1
ATOM 1699 C C . LEU A 1 225 ? 10.062 -34.796 -31.683 1.00 44.75 225 LEU A C 1
ATOM 1701 O O . LEU A 1 225 ? 9.793 -35.686 -30.879 1.00 44.75 225 LEU A O 1
ATOM 1705 N N . LEU A 1 226 ? 9.288 -34.567 -32.746 1.00 41.91 226 LEU A N 1
ATOM 1706 C CA . LEU A 1 226 ? 8.431 -35.614 -33.314 1.00 41.91 226 LEU A CA 1
ATOM 1707 C C . LEU A 1 226 ? 9.190 -36.347 -34.427 1.00 41.91 226 LEU A C 1
ATOM 1709 O O . LEU A 1 226 ? 8.950 -36.135 -35.607 1.00 41.91 226 LEU A O 1
ATOM 1713 N N . THR A 1 227 ? 10.135 -37.203 -34.039 1.00 34.09 227 THR A N 1
ATOM 1714 C CA . THR A 1 227 ? 10.286 -38.587 -34.539 1.00 34.09 227 THR A CA 1
ATOM 1715 C C . THR A 1 227 ? 11.358 -39.312 -33.708 1.00 34.09 227 THR A C 1
ATOM 1717 O O . THR A 1 227 ? 12.386 -38.716 -33.389 1.00 34.09 227 THR A O 1
ATOM 1720 N N . PRO A 1 228 ? 11.153 -40.586 -33.325 1.00 43.84 228 PRO A N 1
ATOM 1721 C CA . PRO A 1 228 ? 12.103 -41.313 -32.497 1.00 43.84 228 PRO A CA 1
ATOM 1722 C C . PRO A 1 228 ? 13.089 -42.099 -33.365 1.00 43.84 228 PRO A C 1
ATOM 1724 O O . PRO A 1 228 ? 12.662 -42.874 -34.217 1.00 43.84 228 PRO A O 1
ATOM 1727 N N . VAL A 1 229 ? 14.389 -42.006 -33.073 1.00 32.66 229 VAL A N 1
ATOM 1728 C CA . VAL A 1 229 ? 15.304 -43.148 -33.222 1.00 32.66 229 VAL A CA 1
ATOM 1729 C C . VAL A 1 229 ? 16.271 -43.153 -32.042 1.00 32.66 229 VAL A C 1
ATOM 1731 O O . VAL A 1 229 ? 17.045 -42.225 -31.826 1.00 32.66 229 VAL A O 1
ATOM 1734 N N . ILE A 1 230 ? 16.154 -44.221 -31.263 1.00 36.47 230 ILE A N 1
ATOM 1735 C CA . ILE A 1 230 ? 17.047 -44.642 -30.189 1.00 36.47 230 ILE A CA 1
ATOM 1736 C C . ILE A 1 230 ? 18.400 -45.003 -30.808 1.00 36.47 230 ILE A C 1
ATOM 1738 O O . ILE A 1 230 ? 18.424 -45.777 -31.761 1.00 36.47 230 ILE A O 1
ATOM 1742 N N . ASP A 1 231 ? 19.506 -44.567 -30.205 1.00 30.86 231 ASP A N 1
ATOM 1743 C CA . ASP A 1 231 ? 20.649 -45.472 -30.095 1.00 30.86 231 ASP A CA 1
ATOM 1744 C C . ASP A 1 231 ? 21.314 -45.359 -28.718 1.00 30.86 231 ASP A C 1
ATOM 1746 O O . ASP A 1 231 ? 21.748 -44.297 -28.263 1.00 30.86 231 ASP A O 1
ATOM 1750 N N . LEU A 1 232 ? 21.302 -46.495 -28.027 1.00 38.81 232 LEU A N 1
ATOM 1751 C CA . LEU A 1 232 ? 21.889 -46.739 -26.721 1.00 38.81 232 LEU A CA 1
ATOM 1752 C C . LEU A 1 232 ? 23.373 -47.003 -26.935 1.00 38.81 232 LEU A C 1
ATOM 1754 O O . LEU A 1 232 ? 23.725 -48.126 -27.266 1.00 38.81 232 LEU A O 1
ATOM 1758 N N . ASN A 1 233 ? 24.234 -46.009 -26.715 1.00 35.47 233 ASN A N 1
ATOM 1759 C CA . ASN A 1 233 ? 25.619 -46.239 -26.294 1.00 35.47 233 ASN A CA 1
ATOM 1760 C C . ASN A 1 233 ? 26.312 -44.921 -25.943 1.00 35.47 233 ASN A C 1
ATOM 1762 O O . ASN A 1 233 ? 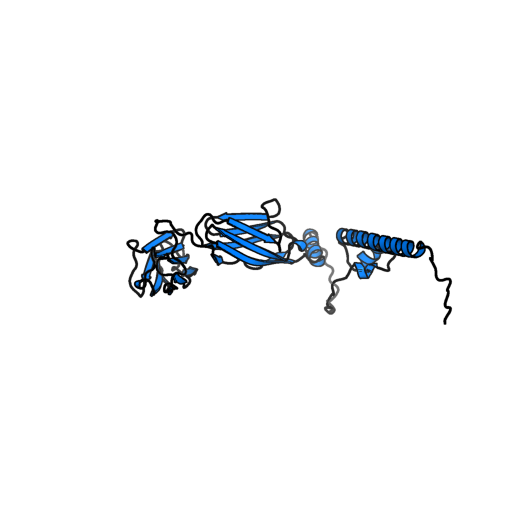26.796 -44.221 -26.829 1.00 35.47 233 ASN A O 1
ATOM 1766 N N . SER A 1 234 ? 26.390 -44.608 -24.644 1.00 33.97 234 SER A N 1
ATOM 1767 C CA . SER A 1 234 ? 27.611 -44.163 -23.937 1.00 33.97 234 SER A CA 1
ATOM 1768 C C . SER A 1 234 ? 27.256 -43.550 -22.576 1.00 33.97 234 SER A C 1
ATOM 1770 O O . SER A 1 234 ? 26.505 -42.586 -22.474 1.00 33.97 234 SER A O 1
ATOM 1772 N N . THR A 1 235 ? 27.816 -44.129 -21.518 1.00 29.22 235 THR A N 1
ATOM 1773 C CA . THR A 1 235 ? 27.694 -43.732 -20.105 1.00 29.22 235 THR A CA 1
ATOM 1774 C C . THR A 1 235 ? 28.219 -42.314 -19.814 1.00 29.22 235 THR A C 1
ATOM 1776 O O . THR A 1 235 ? 29.223 -41.912 -20.409 1.00 29.22 235 THR A O 1
ATOM 1779 N N . PRO A 1 236 ? 27.638 -41.565 -18.851 1.00 32.66 236 PRO A N 1
ATOM 1780 C CA . PRO A 1 236 ? 28.045 -40.192 -18.571 1.00 32.66 236 PRO A CA 1
ATOM 1781 C C . PRO A 1 236 ? 29.347 -40.168 -17.761 1.00 32.66 236 PRO A C 1
ATOM 1783 O O . PRO A 1 236 ? 29.389 -40.553 -16.592 1.00 32.66 236 PRO A O 1
ATOM 1786 N N . THR A 1 237 ? 30.430 -39.688 -18.376 1.00 31.08 237 THR A N 1
ATOM 1787 C CA . THR A 1 237 ? 31.661 -39.370 -17.642 1.00 31.08 237 THR A CA 1
ATOM 1788 C C . THR A 1 237 ? 31.528 -37.966 -17.063 1.00 31.08 237 THR A C 1
ATOM 1790 O O . THR A 1 237 ? 31.471 -36.988 -17.804 1.00 31.08 237 THR A O 1
ATOM 1793 N N . LYS A 1 238 ? 31.484 -37.891 -15.729 1.00 38.44 238 LYS A N 1
ATOM 1794 C CA . LYS A 1 238 ? 31.650 -36.686 -14.900 1.00 38.44 238 LYS A CA 1
ATOM 1795 C C . LYS A 1 238 ? 32.717 -35.757 -15.511 1.00 38.44 238 LYS A C 1
ATOM 1797 O O . LYS A 1 238 ? 33.891 -36.126 -15.546 1.00 38.44 238 LYS A O 1
ATOM 1802 N N . ARG A 1 239 ? 32.340 -34.560 -15.968 1.00 35.00 239 ARG A N 1
ATOM 1803 C CA . ARG A 1 239 ? 33.288 -33.471 -16.255 1.00 35.00 239 ARG A CA 1
ATOM 1804 C C . ARG A 1 239 ? 32.941 -32.275 -15.381 1.00 35.00 239 ARG A C 1
ATOM 1806 O O . ARG A 1 239 ? 31.774 -31.941 -15.223 1.00 35.00 239 ARG A O 1
ATOM 1813 N N . LYS A 1 240 ? 33.995 -31.764 -14.745 1.00 30.73 240 LYS A N 1
ATOM 1814 C CA . LYS A 1 240 ? 34.035 -30.684 -13.761 1.00 30.73 240 LYS A CA 1
ATOM 1815 C C . LYS A 1 240 ? 33.273 -29.449 -14.239 1.00 30.73 240 LYS A C 1
ATOM 1817 O O . LYS A 1 240 ? 33.449 -29.036 -15.379 1.00 30.73 240 LYS A O 1
ATOM 1822 N N . GLU A 1 241 ? 32.513 -28.862 -13.323 1.00 37.97 241 GLU A N 1
ATOM 1823 C CA . GLU A 1 241 ? 32.176 -27.442 -13.332 1.00 37.97 241 GLU A CA 1
ATOM 1824 C C . GLU A 1 241 ? 33.497 -26.657 -13.257 1.00 37.97 241 GLU A C 1
ATOM 1826 O O . GLU A 1 241 ? 34.206 -26.719 -12.252 1.00 37.97 241 GLU A O 1
ATOM 1831 N N . GLU A 1 242 ? 33.876 -25.998 -14.349 1.00 36.91 242 GLU A N 1
ATOM 1832 C CA . GLU A 1 242 ? 34.811 -24.874 -14.318 1.00 36.91 242 GLU A CA 1
ATOM 1833 C C . GLU A 1 242 ? 33.953 -23.605 -14.329 1.00 36.91 242 GLU A C 1
ATOM 1835 O O . GLU A 1 242 ? 33.078 -23.457 -15.180 1.00 36.91 242 GLU A O 1
ATOM 1840 N N . GLU A 1 243 ? 34.149 -22.735 -13.336 1.00 40.97 243 GLU A N 1
ATOM 1841 C CA . GLU A 1 243 ? 33.519 -21.415 -13.253 1.00 40.97 243 GLU A CA 1
ATOM 1842 C C . GLU A 1 243 ? 33.796 -20.625 -14.543 1.00 40.97 243 GLU A C 1
ATOM 1844 O O . GLU A 1 243 ? 34.915 -20.165 -14.775 1.00 40.97 243 GLU A O 1
ATOM 1849 N N . GLU A 1 244 ? 32.785 -20.461 -15.399 1.00 44.31 244 GLU A N 1
ATOM 1850 C CA . GLU A 1 244 ? 32.891 -19.613 -16.587 1.00 44.31 244 GLU A CA 1
ATOM 1851 C C . GLU A 1 244 ? 32.886 -18.139 -16.158 1.00 44.31 244 GLU A C 1
ATOM 1853 O O . GLU A 1 244 ? 31.848 -17.561 -15.828 1.00 44.31 244 GLU A O 1
ATOM 1858 N N . GLN A 1 245 ? 34.069 -17.518 -16.154 1.00 46.19 245 GLN A N 1
ATOM 1859 C CA . GLN A 1 245 ? 34.187 -16.065 -16.058 1.00 46.19 245 GLN A CA 1
ATOM 1860 C C . GLN A 1 245 ? 33.562 -15.404 -17.301 1.00 46.19 245 GLN A C 1
ATOM 1862 O O . GLN A 1 245 ? 33.707 -15.931 -18.408 1.00 46.19 245 GLN A O 1
ATOM 1867 N N . PRO A 1 246 ? 32.871 -14.257 -17.155 1.00 49.41 246 PRO A N 1
ATOM 1868 C CA . PRO A 1 246 ? 32.269 -13.563 -18.286 1.00 49.41 246 PRO A CA 1
ATOM 1869 C C . PRO A 1 246 ? 33.343 -13.186 -19.313 1.00 49.41 246 PRO A C 1
ATOM 1871 O O . PRO A 1 246 ? 34.350 -12.564 -18.980 1.00 49.41 246 PRO A O 1
ATOM 1874 N N . ILE A 1 247 ? 33.126 -13.581 -20.569 1.00 55.41 247 ILE A N 1
ATOM 1875 C CA . ILE A 1 247 ? 34.062 -13.338 -21.670 1.00 55.41 247 ILE A CA 1
ATOM 1876 C C . ILE A 1 247 ? 33.997 -11.853 -22.051 1.00 55.41 247 ILE A C 1
ATOM 1878 O O . ILE A 1 247 ? 33.002 -11.401 -22.620 1.00 55.41 247 ILE A O 1
ATOM 1882 N N . ASP A 1 248 ? 35.061 -11.099 -21.769 1.00 69.06 248 ASP A N 1
ATOM 1883 C CA . ASP A 1 248 ? 35.222 -9.731 -22.268 1.00 69.06 248 ASP A CA 1
ATOM 1884 C C . ASP A 1 248 ? 35.564 -9.761 -23.769 1.00 69.06 248 ASP A C 1
ATOM 1886 O O . ASP A 1 248 ? 36.678 -10.079 -24.193 1.00 69.06 248 ASP A O 1
ATOM 1890 N N . ILE A 1 249 ? 34.560 -9.446 -24.590 1.00 66.31 249 ILE A N 1
ATOM 1891 C CA . ILE A 1 249 ? 34.634 -9.469 -26.056 1.00 66.31 249 ILE A CA 1
ATOM 1892 C C . ILE A 1 249 ? 35.670 -8.462 -26.579 1.00 66.31 249 ILE A C 1
ATOM 1894 O O . ILE A 1 249 ? 36.307 -8.717 -27.604 1.00 66.31 249 ILE A O 1
ATOM 1898 N N . LEU A 1 250 ? 35.871 -7.337 -25.882 1.00 62.56 250 LEU A N 1
ATOM 1899 C CA . LEU A 1 250 ? 36.853 -6.328 -26.278 1.00 62.56 250 LEU A CA 1
ATOM 1900 C C . LEU A 1 250 ? 38.270 -6.865 -26.080 1.00 62.56 250 LEU A C 1
ATOM 1902 O O . LEU A 1 250 ? 39.116 -6.724 -26.963 1.00 62.56 250 LEU A O 1
ATOM 1906 N N . GLU A 1 251 ? 38.519 -7.543 -24.961 1.00 67.00 251 GLU A N 1
ATOM 1907 C CA . GLU A 1 251 ? 39.817 -8.153 -24.687 1.00 67.00 251 GLU A CA 1
ATOM 1908 C C . GLU A 1 251 ? 40.118 -9.345 -25.607 1.00 67.00 251 GLU A C 1
ATOM 1910 O O . GLU A 1 251 ? 41.257 -9.504 -26.053 1.00 67.00 251 GLU A O 1
ATOM 1915 N N . LEU A 1 252 ? 39.101 -10.136 -25.950 1.00 68.38 252 LEU A N 1
ATOM 1916 C CA . LEU A 1 252 ? 39.237 -11.283 -26.847 1.00 68.38 252 LEU A CA 1
ATOM 1917 C C . LEU A 1 252 ? 39.670 -10.876 -28.265 1.00 68.38 252 LEU A C 1
ATOM 1919 O O . LEU A 1 252 ? 40.399 -11.612 -28.931 1.00 68.38 252 LEU A O 1
ATOM 1923 N N . LEU A 1 253 ? 39.210 -9.715 -28.738 1.00 68.25 253 LEU A N 1
ATOM 1924 C CA . LEU A 1 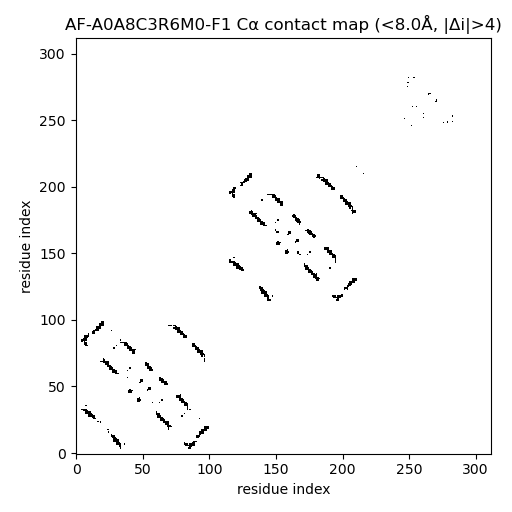253 ? 39.332 -9.314 -30.141 1.00 68.25 253 LEU A CA 1
ATOM 1925 C C . LEU A 1 253 ? 40.384 -8.224 -30.383 1.00 68.25 253 LEU A C 1
ATOM 1927 O O . LEU A 1 253 ? 40.743 -8.000 -31.535 1.00 68.25 253 LEU A O 1
ATOM 1931 N N . LYS A 1 254 ? 40.945 -7.599 -29.334 1.00 66.25 254 LYS A N 1
ATOM 1932 C CA . LYS A 1 254 ? 41.890 -6.464 -29.440 1.00 66.25 254 LYS A CA 1
ATOM 1933 C C . LYS A 1 254 ? 43.119 -6.699 -30.333 1.00 66.25 254 LYS A C 1
ATOM 1935 O O . LYS A 1 254 ? 43.688 -5.733 -30.826 1.00 66.25 254 LYS A O 1
ATOM 1940 N N . ASN A 1 255 ? 43.515 -7.959 -30.549 1.00 63.09 255 ASN A N 1
ATOM 1941 C CA . ASN A 1 255 ? 44.709 -8.345 -31.315 1.00 63.09 255 ASN A CA 1
ATOM 1942 C C . ASN A 1 255 ? 44.426 -9.347 -32.451 1.00 63.09 255 ASN A C 1
ATOM 1944 O O . ASN A 1 255 ? 45.357 -9.971 -32.961 1.00 63.09 255 ASN A O 1
ATOM 1948 N N . VAL A 1 256 ? 43.160 -9.564 -32.814 1.00 68.50 256 VAL A N 1
ATOM 1949 C CA . VAL A 1 256 ? 42.780 -10.514 -33.873 1.00 68.50 256 VAL A CA 1
ATOM 1950 C C . VAL A 1 256 ? 42.559 -9.741 -35.184 1.00 68.50 256 VAL A C 1
ATOM 1952 O O . VAL A 1 256 ? 42.167 -8.577 -35.166 1.00 68.50 256 VAL A O 1
ATOM 1955 N N . ASP A 1 257 ? 42.850 -10.341 -36.342 1.00 65.94 257 ASP A N 1
ATOM 1956 C CA . ASP A 1 257 ? 42.553 -9.684 -37.623 1.00 65.94 257 ASP A CA 1
ATOM 1957 C C . ASP A 1 257 ? 41.026 -9.557 -37.793 1.00 65.94 257 ASP A C 1
ATOM 1959 O O . ASP A 1 257 ? 40.307 -10.542 -37.574 1.00 65.94 257 ASP A O 1
ATOM 1963 N N . PRO A 1 258 ? 40.501 -8.395 -38.229 1.00 66.06 258 PRO A N 1
ATOM 1964 C CA . PRO A 1 258 ? 39.068 -8.199 -38.399 1.00 66.06 258 PRO A CA 1
ATOM 1965 C C . PRO A 1 258 ? 38.349 -9.224 -39.276 1.00 66.06 258 PRO A C 1
ATOM 1967 O O . PRO A 1 258 ? 37.157 -9.468 -39.088 1.00 66.06 258 PRO A O 1
ATOM 1970 N N . LYS A 1 259 ? 39.054 -9.843 -40.227 1.00 63.47 259 LYS A N 1
ATOM 1971 C CA . LYS A 1 259 ? 38.507 -10.895 -41.094 1.00 63.47 259 LYS A CA 1
ATOM 1972 C C . LYS A 1 259 ? 38.316 -12.225 -40.365 1.00 63.47 259 LYS A C 1
ATOM 1974 O O . LYS A 1 259 ? 37.544 -13.062 -40.825 1.00 63.47 259 LYS A O 1
ATOM 1979 N N . GLU A 1 260 ? 38.999 -12.426 -39.241 1.00 66.56 260 GLU A N 1
ATOM 1980 C CA . GLU A 1 260 ? 38.947 -13.656 -38.449 1.00 66.56 260 GLU A CA 1
ATOM 1981 C C . GLU A 1 260 ? 38.036 -13.553 -37.223 1.00 66.56 260 GLU A C 1
ATOM 1983 O O . GLU A 1 260 ? 37.734 -14.569 -36.591 1.00 66.56 260 GLU A O 1
ATOM 1988 N N . TYR A 1 261 ? 37.537 -12.359 -36.902 1.00 68.31 261 TYR A N 1
ATOM 1989 C CA . TYR A 1 261 ? 36.707 -12.144 -35.723 1.00 68.31 261 TYR A CA 1
ATOM 1990 C C . TYR A 1 261 ? 35.466 -13.039 -35.669 1.00 68.31 261 TYR A C 1
ATOM 1992 O O . TYR A 1 261 ? 35.116 -13.536 -34.603 1.00 68.31 261 TYR A O 1
ATOM 2000 N N . GLU A 1 262 ? 34.825 -13.307 -36.808 1.00 65.06 262 GLU A N 1
ATOM 2001 C CA . GLU A 1 262 ? 33.663 -14.200 -36.868 1.00 65.06 262 GLU A CA 1
ATOM 2002 C C . GLU A 1 262 ? 34.024 -15.646 -36.488 1.00 65.06 262 GLU A C 1
ATOM 2004 O O . GLU A 1 262 ? 33.267 -16.326 -35.791 1.00 65.06 262 GLU A O 1
ATOM 2009 N N . LYS A 1 263 ? 35.204 -16.116 -36.904 1.00 69.31 263 LYS A N 1
ATOM 2010 C CA . LYS A 1 263 ? 35.707 -17.454 -36.577 1.00 69.31 263 LYS A CA 1
ATOM 2011 C C . LYS A 1 263 ? 36.007 -17.571 -35.081 1.00 69.31 263 LYS A C 1
ATOM 2013 O O . LYS A 1 263 ? 35.602 -18.554 -34.463 1.00 69.31 263 LYS A O 1
ATOM 2018 N N . TYR A 1 264 ? 36.662 -16.566 -34.499 1.00 60.88 264 TYR A N 1
ATOM 2019 C CA . TYR A 1 264 ? 36.978 -16.529 -33.068 1.00 60.88 264 TYR A CA 1
ATOM 2020 C C . TYR A 1 264 ? 35.720 -16.381 -32.207 1.00 60.88 264 TYR A C 1
ATOM 2022 O O . TYR A 1 264 ? 35.531 -17.154 -31.271 1.00 60.88 264 TYR A O 1
ATOM 2030 N N . ALA A 1 265 ? 34.799 -15.491 -32.576 1.00 65.06 265 ALA A N 1
ATOM 2031 C CA . ALA A 1 265 ? 33.504 -15.349 -31.918 1.00 65.06 265 ALA A CA 1
ATOM 2032 C C . ALA A 1 265 ? 32.737 -16.678 -31.848 1.00 65.06 265 ALA A C 1
ATOM 2034 O O . ALA A 1 265 ? 32.278 -17.081 -30.780 1.00 65.06 265 ALA A O 1
ATOM 2035 N N . ARG A 1 266 ? 32.669 -17.409 -32.970 1.00 62.69 266 ARG A N 1
ATOM 2036 C CA . ARG A 1 266 ? 32.014 -18.724 -33.036 1.00 62.69 266 ARG A CA 1
ATOM 2037 C C . ARG A 1 266 ? 32.737 -19.783 -32.200 1.00 62.69 266 ARG A C 1
ATOM 2039 O O . ARG A 1 266 ? 32.064 -20.587 -31.558 1.00 62.69 266 ARG A O 1
ATOM 2046 N N . MET A 1 267 ? 34.073 -19.778 -32.193 1.00 62.41 267 MET A N 1
ATOM 2047 C CA . MET A 1 267 ? 34.898 -20.713 -31.415 1.00 62.41 267 MET A CA 1
ATOM 2048 C C . MET A 1 267 ? 34.674 -20.571 -29.901 1.00 62.41 267 MET A C 1
ATOM 2050 O O . MET A 1 267 ? 34.637 -21.581 -29.207 1.00 62.41 267 MET A O 1
ATOM 2054 N N . TYR A 1 268 ? 34.446 -19.348 -29.413 1.00 60.50 268 TYR A N 1
ATOM 2055 C CA . TYR A 1 268 ? 34.138 -19.049 -28.006 1.00 60.50 268 TYR A CA 1
ATOM 2056 C C . TYR A 1 268 ? 32.630 -18.977 -27.704 1.00 60.50 268 TYR A C 1
ATOM 2058 O O . TYR A 1 268 ? 32.217 -18.470 -26.667 1.00 60.50 268 TYR A O 1
ATOM 2066 N N . GLY A 1 269 ? 31.776 -19.475 -28.606 1.00 58.44 269 GLY A N 1
ATOM 2067 C CA . GLY A 1 269 ? 30.334 -19.580 -28.363 1.00 58.44 269 GLY A CA 1
ATOM 2068 C C . GLY A 1 269 ? 29.561 -18.254 -28.405 1.00 58.44 269 GLY A C 1
ATOM 2069 O O . GLY A 1 269 ? 28.357 -18.247 -28.122 1.00 58.44 269 GLY A O 1
ATOM 2070 N N . ILE A 1 270 ? 30.198 -17.159 -28.822 1.00 63.56 270 ILE A N 1
ATOM 2071 C CA . ILE A 1 270 ? 29.573 -15.847 -28.983 1.00 63.56 270 ILE A CA 1
ATOM 2072 C C . ILE A 1 270 ? 28.729 -15.874 -30.261 1.00 63.56 270 ILE A C 1
ATOM 2074 O O . ILE A 1 270 ? 29.230 -16.108 -31.360 1.00 63.56 270 ILE A O 1
ATOM 2078 N N . THR A 1 271 ? 27.417 -15.682 -30.114 1.00 62.28 271 THR A N 1
ATOM 2079 C CA . THR A 1 271 ? 26.456 -15.747 -31.237 1.00 62.28 271 THR A CA 1
ATOM 2080 C C . THR A 1 271 ? 25.516 -14.564 -31.339 1.00 62.28 271 THR A C 1
ATOM 2082 O O . THR A 1 271 ? 24.750 -14.482 -32.298 1.00 62.28 271 THR A O 1
ATOM 2085 N N . ASP A 1 272 ? 25.606 -13.621 -30.406 1.00 60.97 272 ASP A N 1
ATOM 2086 C CA . ASP A 1 272 ? 24.930 -12.341 -30.539 1.00 60.97 272 ASP A CA 1
ATOM 2087 C C . ASP A 1 272 ? 25.741 -11.420 -31.458 1.00 60.97 272 ASP A C 1
ATOM 2089 O O . ASP A 1 272 ? 26.592 -10.646 -31.022 1.00 60.97 272 ASP A O 1
ATOM 2093 N N . PHE A 1 273 ? 25.477 -11.527 -32.759 1.00 59.22 273 PHE A N 1
ATOM 2094 C CA . PHE A 1 273 ? 26.125 -10.714 -33.784 1.00 59.22 273 PHE A CA 1
ATOM 2095 C C . PHE A 1 273 ? 25.826 -9.215 -33.638 1.00 59.22 273 PHE A C 1
ATOM 2097 O O . PHE A 1 273 ? 26.613 -8.419 -34.133 1.00 59.22 273 PHE A O 1
ATOM 2104 N N . ARG A 1 274 ? 24.747 -8.799 -32.953 1.00 58.84 274 ARG A N 1
ATOM 2105 C CA . ARG A 1 274 ? 24.448 -7.373 -32.725 1.00 58.84 274 ARG A CA 1
ATOM 2106 C C . ARG A 1 274 ? 25.392 -6.767 -31.690 1.00 58.84 274 ARG A C 1
ATOM 2108 O O . ARG A 1 274 ? 26.002 -5.740 -31.980 1.00 58.84 274 ARG A O 1
ATOM 2115 N N . GLY A 1 275 ? 25.567 -7.427 -30.542 1.00 59.25 275 GLY A N 1
ATOM 2116 C CA . GLY A 1 275 ? 26.559 -7.025 -29.537 1.00 59.25 275 GLY A CA 1
ATOM 2117 C C . GLY A 1 275 ? 27.986 -7.059 -30.092 1.00 59.25 275 GLY A C 1
ATOM 2118 O O . GLY A 1 275 ? 28.784 -6.157 -29.842 1.00 59.25 275 GLY A O 1
ATOM 2119 N N . LEU A 1 276 ? 28.272 -8.045 -30.945 1.00 62.12 276 LEU A N 1
ATOM 2120 C CA . LEU A 1 276 ? 29.544 -8.171 -31.655 1.00 62.12 276 LEU A CA 1
ATOM 2121 C C . LEU A 1 276 ? 29.778 -7.042 -32.665 1.00 62.12 276 LEU A C 1
ATOM 2123 O O . LEU A 1 276 ? 30.859 -6.466 -32.687 1.00 62.12 276 LEU A O 1
ATOM 2127 N N . LEU A 1 277 ? 28.767 -6.679 -33.460 1.00 64.31 277 LEU A N 1
ATOM 2128 C CA . LEU A 1 277 ? 28.833 -5.560 -34.405 1.00 64.31 277 LEU A CA 1
ATOM 2129 C C . LEU A 1 277 ? 29.028 -4.221 -33.695 1.00 64.31 277 LEU A C 1
ATOM 2131 O O . LEU A 1 277 ? 29.805 -3.400 -34.174 1.00 64.31 277 LEU A O 1
ATOM 2135 N N . GLN A 1 278 ? 28.404 -4.025 -32.535 1.00 67.12 278 GLN A N 1
ATOM 2136 C CA . GLN A 1 278 ? 28.589 -2.808 -31.752 1.00 67.12 278 GLN A CA 1
ATOM 2137 C C . GLN A 1 278 ? 29.978 -2.742 -31.099 1.00 67.12 278 GLN A C 1
ATOM 2139 O O . GLN A 1 278 ? 30.624 -1.696 -31.140 1.00 67.12 278 GLN A O 1
ATOM 2144 N N . ALA A 1 279 ? 30.492 -3.865 -30.583 1.00 62.56 279 ALA A N 1
ATOM 2145 C CA . ALA A 1 279 ? 31.877 -3.968 -30.119 1.00 62.56 279 ALA A CA 1
ATOM 2146 C C . ALA A 1 279 ? 32.883 -3.758 -31.268 1.00 62.56 279 ALA A C 1
ATOM 2148 O O . ALA A 1 279 ? 33.900 -3.092 -31.087 1.00 62.56 279 ALA A O 1
ATOM 2149 N N . PHE A 1 280 ? 32.584 -4.249 -32.475 1.00 65.94 280 PHE A N 1
ATOM 2150 C CA . PHE A 1 280 ? 33.389 -3.993 -33.671 1.00 65.94 280 PHE A CA 1
ATOM 2151 C C . PHE A 1 280 ? 33.401 -2.527 -34.082 1.00 65.94 280 PHE A C 1
ATOM 2153 O O . PHE A 1 280 ? 34.436 -2.023 -34.515 1.00 65.94 280 PHE A O 1
ATOM 2160 N N . GLU A 1 281 ? 32.261 -1.850 -33.997 1.00 68.75 281 GLU A N 1
ATOM 2161 C CA . GLU A 1 281 ? 32.136 -0.443 -34.359 1.00 68.75 281 GLU A CA 1
ATOM 2162 C C . GLU A 1 281 ? 32.886 0.445 -33.359 1.00 68.75 281 GLU A C 1
ATOM 2164 O O . GLU A 1 281 ? 33.620 1.343 -33.771 1.00 68.75 281 GLU A O 1
ATOM 2169 N N . LEU A 1 282 ? 32.826 0.097 -32.069 1.00 68.94 282 LEU A N 1
ATOM 2170 C CA . LEU A 1 282 ? 33.631 0.712 -31.013 1.00 68.94 282 LEU A CA 1
ATOM 2171 C C . LEU A 1 282 ? 35.132 0.479 -31.225 1.00 68.94 282 LEU A C 1
ATOM 2173 O O . LEU A 1 282 ? 35.888 1.442 -31.249 1.00 68.94 282 LEU A O 1
ATOM 2177 N N . LEU A 1 283 ? 35.572 -0.759 -31.480 1.00 63.75 283 LEU A N 1
ATOM 2178 C CA . LEU A 1 283 ? 36.986 -1.059 -31.748 1.00 63.75 283 LEU A CA 1
ATOM 2179 C C . LEU A 1 283 ? 37.505 -0.342 -33.004 1.00 63.75 283 LEU A C 1
ATOM 2181 O O . LEU A 1 283 ? 38.639 0.135 -33.014 1.00 63.75 283 LEU A O 1
ATOM 2185 N N . LYS A 1 284 ? 36.684 -0.208 -34.055 1.00 65.75 284 LYS A N 1
ATOM 2186 C CA . LYS A 1 284 ? 37.027 0.590 -35.245 1.00 65.75 284 LYS A CA 1
ATOM 2187 C C . LYS A 1 284 ? 37.169 2.075 -34.923 1.00 65.75 284 LYS A C 1
ATOM 2189 O O . LYS A 1 284 ? 38.079 2.707 -35.453 1.00 65.75 284 LYS A O 1
ATOM 2194 N N . GLN A 1 285 ? 36.307 2.624 -34.068 1.00 68.94 285 GLN A N 1
ATOM 2195 C CA . GLN A 1 285 ? 36.418 4.008 -33.602 1.00 68.94 285 GLN A CA 1
ATOM 2196 C C . GLN A 1 285 ? 37.680 4.207 -32.756 1.00 68.94 285 GLN A C 1
ATOM 2198 O O . GLN A 1 285 ? 38.426 5.143 -33.021 1.00 68.94 285 GLN A O 1
ATOM 2203 N N . THR A 1 286 ? 37.996 3.288 -31.838 1.00 64.00 286 THR A N 1
ATOM 2204 C CA . THR A 1 286 ? 39.212 3.361 -31.010 1.00 64.00 286 THR A CA 1
ATOM 2205 C C . THR A 1 286 ? 40.487 3.271 -31.858 1.00 64.00 286 THR A C 1
ATOM 2207 O O . THR A 1 286 ? 41.408 4.061 -31.673 1.00 64.00 286 THR A O 1
ATOM 2210 N N . GLN A 1 287 ? 40.524 2.380 -32.856 1.00 63.41 287 GLN A N 1
ATOM 2211 C CA . GLN A 1 287 ? 41.650 2.258 -33.794 1.00 63.41 287 GLN A CA 1
ATOM 2212 C C . GLN A 1 287 ? 41.787 3.489 -34.709 1.00 63.41 287 GLN A C 1
ATOM 2214 O O . GLN A 1 287 ? 42.904 3.927 -34.995 1.00 63.41 287 GLN A O 1
ATOM 2219 N N . ALA A 1 288 ? 40.673 4.088 -35.148 1.00 59.22 288 ALA A N 1
ATOM 2220 C CA . ALA A 1 288 ? 40.660 5.334 -35.920 1.00 59.22 288 ALA A CA 1
ATOM 2221 C C . ALA A 1 288 ? 41.114 6.543 -35.081 1.00 59.22 288 ALA A C 1
ATOM 2223 O O . ALA A 1 288 ? 41.828 7.413 -35.581 1.00 59.22 288 ALA A O 1
ATOM 2224 N N . GLU A 1 289 ? 40.754 6.583 -33.797 1.00 59.06 289 GLU A N 1
ATOM 2225 C CA . GLU A 1 289 ? 41.194 7.605 -32.846 1.00 59.06 289 GLU A CA 1
ATOM 2226 C C . GLU A 1 289 ? 42.679 7.469 -32.493 1.00 59.06 289 GLU A C 1
ATOM 2228 O O . GLU A 1 289 ? 43.385 8.479 -32.469 1.00 59.06 289 GLU A O 1
ATOM 2233 N N . GLU A 1 290 ? 43.194 6.253 -32.288 1.00 59.41 290 GLU A N 1
ATOM 2234 C CA . GLU A 1 290 ? 44.624 6.007 -32.054 1.00 59.41 290 GLU A CA 1
ATOM 2235 C C . GLU A 1 290 ? 45.477 6.352 -33.279 1.00 59.41 290 GLU A C 1
ATOM 2237 O O . GLU A 1 290 ? 46.524 6.990 -33.145 1.00 59.41 290 GLU A O 1
ATOM 2242 N N . SER A 1 291 ? 45.007 6.029 -34.484 1.00 55.22 291 SER A N 1
ATOM 2243 C CA . SER A 1 291 ? 45.693 6.406 -35.724 1.00 55.22 291 SER A CA 1
ATOM 2244 C C . SER A 1 291 ? 45.615 7.916 -36.003 1.00 55.22 291 SER A C 1
ATOM 2246 O O . SER A 1 291 ? 46.636 8.515 -36.341 1.00 55.22 291 SER A O 1
ATOM 2248 N N . HIS A 1 292 ? 44.487 8.591 -35.743 1.00 56.25 292 HIS A N 1
ATOM 2249 C CA . HIS A 1 292 ? 44.409 10.064 -35.764 1.00 56.25 292 HIS A CA 1
ATOM 2250 C C . HIS A 1 292 ? 45.296 10.726 -34.696 1.00 56.25 292 HIS A C 1
ATOM 2252 O O . HIS A 1 292 ? 45.865 11.798 -34.930 1.00 56.25 292 HIS A O 1
ATOM 2258 N N . ARG A 1 293 ? 45.436 10.100 -33.524 1.00 54.91 293 ARG A N 1
ATOM 2259 C CA . ARG A 1 293 ? 46.310 10.556 -32.439 1.00 54.91 293 ARG A CA 1
ATOM 2260 C C . ARG A 1 293 ? 47.783 10.433 -32.830 1.00 54.91 293 ARG A C 1
ATOM 2262 O O . ARG A 1 293 ? 48.510 11.413 -32.679 1.00 54.91 293 ARG A O 1
ATOM 2269 N N . LEU A 1 294 ? 48.216 9.304 -33.396 1.00 54.22 294 LEU A N 1
ATOM 2270 C CA . LEU A 1 294 ? 49.583 9.137 -33.909 1.00 54.22 294 LEU A CA 1
ATOM 2271 C C . LEU A 1 294 ? 49.899 10.104 -35.061 1.00 54.22 294 LEU A C 1
ATOM 2273 O O . LEU A 1 294 ? 50.986 10.680 -35.086 1.00 54.22 294 LEU A O 1
ATOM 2277 N N . VAL A 1 295 ? 48.946 10.355 -35.967 1.00 54.09 295 VAL A N 1
ATOM 2278 C CA . VAL A 1 295 ? 49.123 11.343 -37.044 1.00 54.09 295 VAL A CA 1
ATOM 2279 C C . VAL A 1 295 ? 49.281 12.756 -36.469 1.00 54.09 295 VAL A C 1
ATOM 2281 O O . VAL A 1 295 ? 50.188 13.475 -36.881 1.00 54.09 295 VAL A O 1
ATOM 2284 N N . ARG A 1 296 ? 48.510 13.149 -35.444 1.00 51.91 296 ARG A N 1
ATOM 2285 C CA . ARG A 1 296 ? 48.698 14.443 -34.753 1.00 51.91 296 ARG A CA 1
ATOM 2286 C C . ARG A 1 296 ? 50.072 14.590 -34.089 1.00 51.91 296 ARG A C 1
ATOM 2288 O O . ARG A 1 296 ? 50.627 15.683 -34.134 1.00 51.91 296 ARG A O 1
ATOM 2295 N N . TYR A 1 297 ? 50.639 13.517 -33.533 1.00 45.34 297 TYR A N 1
ATOM 2296 C CA . TYR A 1 297 ? 52.001 13.531 -32.975 1.00 45.34 297 TYR A CA 1
ATOM 2297 C C . TYR A 1 297 ? 53.103 13.561 -34.047 1.00 45.34 297 TYR A C 1
ATOM 2299 O O . TYR A 1 297 ? 54.211 14.006 -33.763 1.00 45.34 297 TYR A O 1
ATOM 2307 N N . SER A 1 298 ? 52.811 13.142 -35.282 1.00 47.25 298 SER A N 1
ATOM 2308 C CA . SER A 1 298 ? 53.759 13.213 -36.407 1.00 47.25 298 SER A CA 1
ATOM 2309 C C . SER A 1 298 ? 53.762 14.553 -37.162 1.00 47.25 298 SER A C 1
ATOM 2311 O O . SER A 1 298 ? 54.675 14.805 -37.943 1.00 47.25 298 SER A O 1
ATOM 2313 N N . VAL A 1 299 ? 52.763 15.421 -36.933 1.00 46.84 299 VAL A N 1
ATOM 2314 C CA . VAL A 1 299 ? 52.562 16.681 -37.686 1.00 46.84 299 VAL A CA 1
ATOM 2315 C C . VAL A 1 299 ? 52.796 17.938 -36.824 1.00 46.84 299 VAL A C 1
ATOM 2317 O O . VAL A 1 299 ? 52.639 19.060 -37.299 1.00 46.84 299 VAL A O 1
ATOM 2320 N N . THR A 1 300 ? 53.244 17.813 -35.570 1.00 40.25 300 THR A N 1
ATOM 2321 C CA . THR A 1 300 ? 53.747 18.980 -34.821 1.00 40.25 300 THR A CA 1
ATOM 2322 C C . THR A 1 300 ? 55.109 19.418 -35.377 1.00 40.25 300 THR A C 1
ATOM 2324 O O . THR A 1 300 ? 56.055 18.629 -35.307 1.00 40.25 300 THR A O 1
ATOM 2327 N N . PRO A 1 301 ? 55.268 20.647 -35.910 1.00 40.56 301 PRO A N 1
ATOM 2328 C CA . PRO A 1 301 ? 56.575 21.133 -36.327 1.00 40.56 301 PRO A CA 1
ATOM 2329 C C . PRO A 1 301 ? 57.455 21.315 -35.086 1.00 40.56 301 PRO A C 1
ATOM 2331 O O . PRO A 1 301 ? 57.082 22.008 -34.140 1.00 40.56 301 PRO A O 1
ATOM 2334 N N . SER A 1 302 ? 58.623 20.672 -35.102 1.00 46.53 302 SER A N 1
ATOM 2335 C CA . SER A 1 302 ? 59.700 20.865 -34.130 1.00 46.53 302 SER A CA 1
ATOM 2336 C C . SER A 1 302 ? 60.069 22.348 -34.060 1.00 46.53 302 SER A C 1
ATOM 2338 O O . SER A 1 302 ? 60.794 22.855 -34.917 1.00 46.53 302 SER A O 1
ATOM 2340 N N . LEU A 1 303 ? 59.574 23.044 -33.036 1.00 40.00 303 LEU A N 1
ATOM 2341 C CA . LEU A 1 303 ? 59.912 24.430 -32.749 1.00 40.00 303 LEU A CA 1
ATOM 2342 C C . LEU A 1 303 ? 60.822 24.490 -31.519 1.00 40.00 303 LEU A C 1
ATOM 2344 O O . LEU A 1 303 ? 60.384 24.348 -30.385 1.00 40.00 303 LEU A O 1
ATOM 2348 N N . ALA A 1 304 ? 62.090 24.747 -31.844 1.00 41.34 304 ALA A N 1
ATOM 2349 C CA . ALA A 1 304 ? 63.114 25.430 -31.064 1.00 41.34 304 ALA A CA 1
ATOM 2350 C C . ALA A 1 304 ? 63.661 24.763 -29.792 1.00 41.34 304 ALA A C 1
ATOM 2352 O O . ALA A 1 304 ? 63.014 24.707 -28.756 1.00 41.34 304 ALA A O 1
ATOM 2353 N N . LEU A 1 305 ? 64.966 24.472 -29.842 1.00 37.34 305 LEU A N 1
ATOM 2354 C CA . LEU A 1 305 ? 65.911 24.971 -28.837 1.00 37.34 305 LEU A CA 1
ATOM 2355 C C . LEU A 1 305 ? 67.314 25.078 -29.458 1.00 37.34 305 LEU A C 1
ATOM 2357 O O . LEU A 1 305 ? 68.203 24.264 -29.229 1.00 37.34 305 LEU A O 1
ATOM 2361 N N . LEU A 1 306 ? 67.495 26.115 -30.285 1.00 36.94 306 LEU A N 1
ATOM 2362 C CA . LEU A 1 306 ? 68.806 26.740 -30.462 1.00 36.94 306 LEU A CA 1
ATOM 2363 C C . LEU A 1 306 ? 69.062 27.556 -29.195 1.00 36.94 306 LEU A C 1
ATOM 2365 O O . LEU A 1 306 ? 68.262 28.416 -28.829 1.00 36.94 306 LEU A O 1
ATOM 2369 N N . GLY A 1 307 ? 70.130 27.195 -28.493 1.00 40.75 307 GLY A N 1
ATOM 2370 C CA . GLY A 1 307 ? 70.469 27.762 -27.204 1.00 40.75 307 GLY A CA 1
ATOM 2371 C C . GLY A 1 307 ? 70.972 29.194 -27.282 1.00 40.75 307 GLY A C 1
ATOM 2372 O O . GLY A 1 307 ? 71.528 29.615 -28.289 1.00 40.75 307 GLY A O 1
ATOM 2373 N N . VAL A 1 308 ? 70.855 29.883 -26.152 1.00 37.97 308 VAL A N 1
ATOM 2374 C CA . VAL A 1 308 ? 71.858 30.834 -25.675 1.00 37.97 308 VAL A CA 1
ATOM 2375 C C . VAL A 1 308 ? 71.876 30.709 -24.152 1.00 37.97 308 VAL A C 1
ATOM 2377 O O . VAL A 1 308 ? 70.994 31.212 -23.463 1.00 37.97 308 VAL A O 1
ATOM 2380 N N . ILE A 1 309 ? 72.875 29.993 -23.639 1.00 40.47 309 ILE A N 1
ATOM 2381 C CA . ILE A 1 309 ? 73.394 30.195 -22.287 1.00 40.47 309 ILE A CA 1
ATOM 2382 C C . ILE A 1 309 ? 74.622 31.080 -22.475 1.00 40.47 309 ILE A C 1
ATOM 2384 O O . ILE A 1 309 ? 75.610 30.627 -23.046 1.00 40.47 309 ILE A O 1
ATOM 2388 N N . CYS A 1 310 ? 74.561 32.312 -21.983 1.00 36.19 310 CYS A N 1
ATOM 2389 C CA . CYS A 1 310 ? 75.744 33.066 -21.589 1.00 36.19 310 CYS A CA 1
ATOM 2390 C C . CYS A 1 310 ? 75.478 33.634 -20.191 1.00 36.19 310 CYS A C 1
ATOM 2392 O O . CYS A 1 310 ? 74.574 34.444 -20.008 1.00 36.19 310 CYS A O 1
ATOM 2394 N N . PHE A 1 311 ? 76.258 33.150 -19.226 1.00 35.22 311 PHE A N 1
ATOM 2395 C CA . PHE A 1 311 ? 76.616 33.824 -17.973 1.00 35.22 311 PHE A CA 1
ATOM 2396 C C . PHE A 1 311 ? 78.027 34.424 -18.157 1.00 35.22 311 PHE A C 1
ATOM 2398 O O . PHE A 1 311 ? 78.752 33.937 -19.033 1.00 35.22 311 PHE A O 1
ATOM 2405 N N . PRO A 1 312 ? 78.508 35.314 -17.273 1.00 59.56 312 PRO A N 1
ATOM 2406 C CA . PRO A 1 312 ? 77.803 36.151 -16.300 1.00 59.56 312 PRO A CA 1
ATOM 2407 C C . PRO A 1 312 ? 77.775 37.640 -16.695 1.00 59.56 312 PRO A C 1
ATOM 2409 O O . PRO A 1 312 ? 78.479 38.030 -17.655 1.00 59.56 312 PRO A O 1
#

Radius of gyration: 33.39 Å; Cα contacts (8 Å, |Δi|>4): 495; chains: 1; bounding box: 100×83×67 Å

InterPro domains:
  IPR003598 Immunoglobulin subtype 2 [SM00408] (20-87)
  IPR003598 Immunoglobulin subtype 2 [SM00408] (131-198)
  IPR003599 Immunoglobulin domain subtype [SM00409] (14-98)
  IPR003599 Immunoglobulin domain subtype [SM00409] (125-209)
  IPR007110 Immunoglobulin-like domain [PS50835] (8-96)
  IPR007110 Immunoglobulin-like domain [PS50835] (119-201)
  IPR013098 Immunoglobulin I-set [PF07679] (8-97)
  IPR013098 Immunoglobulin I-set [PF07679] (119-208)
  IPR013783 Immunoglobulin-like fold [G3DSA:2.60.40.10] (3-109)
  IPR013783 Immunoglobulin-like fold [G3DSA:2.60.40.10] (115-210)
  IPR036179 Immunoglobulin-like domain superfamily [SSF48726] (8-99)
  IPR036179 Immunoglobulin-like domain superfamily [SSF48726] (119-211)
  IPR040849 MyBP-C, tri-helix bundle domain [PF18362] (248-278)

Sequence (312 aa):
MPQPKQAPVFDIKPESIDVPFGESADFECHVTGAQPIHITWSKDGREIRTGGNFNITFTANTAHLRVLRVGKGDSGQYTCQASNEAGKDFCSAQLSVKGLLPAAHPTAAAAGGCWAKPPSFVKKPEPLDVLSGANITFTSIIRGSPPLEVKWFRGSVELVPGPRCNITLQDSVAELELFDVHPLESGDYTCQVSNEAGKISCTTHLFVKGLSRLLLLMLLKDDLLLTPVIDLNSTPTKRKEEEEQPIDILELLKNVDPKEYEKYARMYGITDFRGLLQAFELLKQTQAEESHRLVRYSVTPSLALLGVICFP

pLDDT: mean 77.37, std 21.71, range [29.22, 98.69]